Protein AF-A0A9D2B0U9-F1 (afdb_monomer)

Solvent-accessible surface area (backbone atoms only — not comparable to full-atom values): 17366 Å² total; per-residue (Å²): 130,90,69,59,73,51,74,50,79,55,77,84,85,76,91,68,98,57,99,68,61,96,83,68,80,88,87,78,82,57,74,50,78,46,60,80,50,68,89,67,50,75,85,56,34,26,78,55,50,68,74,62,49,69,58,44,75,46,74,61,96,90,44,47,18,26,79,40,74,31,57,47,82,37,84,68,82,61,60,65,28,54,55,81,43,74,45,99,88,62,54,46,34,28,50,36,92,53,30,30,41,78,48,41,63,72,58,41,57,51,36,50,75,68,66,34,55,45,81,42,84,29,93,66,69,64,27,18,31,90,87,66,43,79,24,62,48,42,52,28,30,62,44,67,44,78,95,43,57,40,70,65,66,96,68,76,67,80,84,47,98,69,46,75,35,55,51,65,70,46,16,25,51,57,49,13,55,77,55,76,69,40,70,57,58,84,82,31,60,25,41,44,37,51,42,47,51,41,55,19,72,59,72,48,75,66,37,73,49,77,35,76,76,31,57,63,30,40,64,55,50,26,45,53,50,49,21,69,75,73,71,47,58,51,43,70,46,75,34,63,70,76,49,66,45,58,80,94,32,61,29,34,76,72,66,34,62,22,43,44,53,50,16,53,49,45,50,53,50,50,48,52,53,52,57,74,71,44,80,93,79,74,86,74,88,73,78,81,82,86,131

Mean predicted aligned error: 10.1 Å

Structure (mmCIF, N/CA/C/O backbone):
data_AF-A0A9D2B0U9-F1
#
_entry.id   AF-A0A9D2B0U9-F1
#
loop_
_atom_site.group_PDB
_atom_site.id
_atom_site.type_symbol
_atom_site.label_atom_id
_atom_site.label_alt_id
_atom_site.label_comp_id
_atom_site.label_asym_id
_atom_site.label_entity_id
_atom_site.label_seq_id
_atom_site.pdbx_PDB_ins_code
_atom_site.Cartn_x
_atom_site.Cartn_y
_atom_site.Cartn_z
_atom_site.occupancy
_atom_site.B_iso_or_equ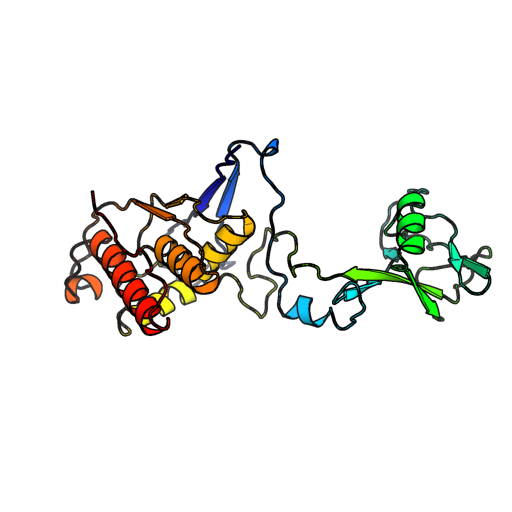iv
_atom_site.auth_seq_id
_atom_site.auth_comp_id
_atom_site.auth_asym_id
_atom_site.auth_atom_id
_atom_site.pdbx_PDB_model_num
ATOM 1 N N . MET A 1 1 ? 0.529 -23.581 1.304 1.00 36.34 1 MET A N 1
ATOM 2 C CA . MET A 1 1 ? 1.221 -23.452 2.608 1.00 36.34 1 MET A CA 1
ATOM 3 C C . MET A 1 1 ? 0.842 -22.090 3.169 1.00 36.34 1 MET A C 1
ATOM 5 O O . MET A 1 1 ? 1.060 -21.119 2.467 1.00 36.34 1 MET A O 1
ATOM 9 N N . SER A 1 2 ? 0.198 -22.005 4.338 1.00 39.09 2 SER A N 1
ATOM 10 C CA . SER A 1 2 ? -0.222 -20.715 4.917 1.00 39.09 2 SER A CA 1
ATOM 11 C C . SER A 1 2 ? 1.003 -20.004 5.499 1.00 39.09 2 SER A C 1
ATOM 13 O O . SER A 1 2 ? 1.628 -20.508 6.435 1.00 39.09 2 SER A O 1
ATOM 15 N N . ALA A 1 3 ? 1.391 -18.876 4.902 1.00 44.38 3 ALA A N 1
ATOM 16 C CA . ALA A 1 3 ? 2.373 -17.974 5.480 1.00 44.38 3 ALA A CA 1
ATOM 17 C C . ALA A 1 3 ? 1.684 -17.159 6.581 1.00 44.38 3 ALA A C 1
ATOM 19 O O . ALA A 1 3 ? 0.675 -16.502 6.347 1.00 44.38 3 ALA A O 1
ATOM 20 N N . THR A 1 4 ? 2.208 -17.224 7.804 1.00 46.84 4 THR A N 1
ATOM 21 C CA . THR A 1 4 ? 1.727 -16.404 8.921 1.00 46.84 4 THR A CA 1
ATOM 22 C C . THR A 1 4 ? 2.662 -15.215 9.084 1.00 46.84 4 THR A C 1
ATOM 24 O O . THR A 1 4 ? 3.872 -15.395 9.266 1.00 46.84 4 THR A O 1
ATOM 27 N N . LEU A 1 5 ? 2.101 -14.010 9.023 1.00 45.31 5 LEU A N 1
ATOM 28 C CA . LEU A 1 5 ? 2.816 -12.763 9.250 1.00 45.31 5 LEU A CA 1
ATOM 29 C C . LEU A 1 5 ? 2.367 -12.137 10.571 1.00 45.31 5 LEU A C 1
ATOM 31 O O . LEU A 1 5 ? 1.177 -12.112 10.879 1.00 45.31 5 LEU A O 1
ATOM 35 N N . TYR A 1 6 ? 3.325 -11.607 11.327 1.00 50.72 6 TYR A N 1
ATOM 36 C CA . TYR A 1 6 ? 3.074 -10.866 12.556 1.00 50.72 6 TYR A CA 1
ATOM 37 C C . TYR A 1 6 ? 3.448 -9.400 12.334 1.00 50.72 6 TYR A C 1
ATOM 39 O O . TYR A 1 6 ? 4.593 -9.084 12.002 1.00 50.72 6 TYR A O 1
ATOM 47 N N . ALA A 1 7 ? 2.487 -8.502 12.539 1.00 50.50 7 ALA A N 1
ATOM 48 C CA . ALA A 1 7 ? 2.737 -7.071 12.638 1.00 50.50 7 ALA A CA 1
ATOM 49 C C . ALA A 1 7 ? 2.563 -6.655 14.101 1.00 50.50 7 ALA A C 1
ATOM 51 O O . ALA A 1 7 ? 1.499 -6.868 14.682 1.00 50.50 7 ALA A O 1
ATOM 52 N N . ILE A 1 8 ? 3.605 -6.078 14.701 1.00 44.84 8 ILE A N 1
ATOM 53 C CA . ILE A 1 8 ? 3.539 -5.535 16.062 1.00 44.84 8 ILE A CA 1
ATOM 54 C C . ILE A 1 8 ? 3.601 -4.013 15.953 1.00 44.84 8 ILE A C 1
ATOM 56 O O . ILE A 1 8 ? 4.602 -3.439 15.514 1.00 44.84 8 ILE A O 1
ATOM 60 N N . LEU A 1 9 ? 2.508 -3.356 16.343 1.00 47.19 9 LEU A N 1
ATOM 61 C CA . LEU A 1 9 ? 2.426 -1.902 16.435 1.00 47.19 9 LEU A CA 1
ATOM 62 C C . LEU A 1 9 ? 3.027 -1.462 17.775 1.00 47.19 9 LEU A C 1
ATOM 64 O O . LEU A 1 9 ? 2.383 -1.583 18.815 1.00 47.19 9 LEU A O 1
ATOM 68 N N . TYR A 1 10 ? 4.252 -0.937 17.761 1.00 35.38 10 TYR A N 1
ATOM 69 C CA . TYR A 1 10 ? 4.854 -0.340 18.952 1.00 35.38 10 TYR A CA 1
ATOM 70 C C . TYR A 1 10 ? 4.438 1.129 19.065 1.00 35.38 10 TYR A C 1
ATOM 72 O O . TYR A 1 10 ? 4.952 1.993 18.360 1.00 35.38 10 TYR A O 1
ATOM 80 N N . GLY A 1 11 ? 3.527 1.426 19.993 1.00 38.66 11 GLY A N 1
ATOM 81 C CA . GLY A 1 11 ? 3.341 2.783 20.500 1.00 38.66 11 GLY A CA 1
ATOM 82 C C . GLY A 1 11 ? 4.228 2.984 21.722 1.00 38.66 11 GLY A C 1
ATOM 83 O O . GLY A 1 11 ? 3.922 2.456 22.788 1.00 38.66 11 GLY A O 1
ATOM 84 N N . VAL A 1 12 ? 5.323 3.737 21.599 1.00 34.53 12 VAL A N 1
ATOM 85 C CA . VAL A 1 12 ? 6.045 4.205 22.789 1.00 34.53 12 VAL A CA 1
ATOM 86 C C . VAL A 1 12 ? 5.225 5.340 23.392 1.00 34.53 12 VAL A C 1
ATOM 88 O O . VAL A 1 12 ? 5.337 6.493 22.983 1.00 34.53 12 VAL A O 1
ATOM 91 N N . ALA A 1 13 ? 4.381 5.009 24.366 1.00 38.66 13 ALA A N 1
ATOM 92 C CA . ALA A 1 13 ? 3.822 6.000 25.267 1.00 38.66 13 ALA A CA 1
ATOM 93 C C . ALA A 1 13 ? 4.954 6.496 26.179 1.00 38.66 13 ALA A C 1
ATOM 95 O O . ALA A 1 13 ? 5.317 5.836 27.148 1.00 38.66 13 ALA A O 1
ATOM 96 N N . GLN A 1 14 ? 5.536 7.653 25.861 1.00 39.53 14 GLN A N 1
ATOM 97 C CA . GLN A 1 14 ? 6.275 8.434 26.849 1.00 39.53 14 GLN A CA 1
ATOM 98 C C . GLN A 1 14 ? 5.460 9.667 27.212 1.00 39.53 14 GLN A C 1
ATOM 100 O O . GLN A 1 14 ? 5.381 10.646 26.474 1.00 39.53 14 GLN A O 1
ATOM 105 N N . GLN A 1 15 ? 4.835 9.560 28.377 1.00 44.56 15 GLN A N 1
ATOM 106 C CA . GLN A 1 15 ? 4.157 10.624 29.085 1.00 44.56 15 GLN A CA 1
ATOM 107 C C . GLN A 1 15 ? 5.214 11.394 29.892 1.00 44.56 15 GLN A C 1
ATOM 109 O O . GLN A 1 15 ? 5.619 10.946 30.956 1.00 44.56 15 GLN A O 1
ATOM 114 N N . LEU A 1 16 ? 5.685 12.528 29.367 1.00 41.97 16 LEU A N 1
ATOM 115 C CA . LEU A 1 16 ? 6.258 13.627 30.150 1.00 41.97 16 LEU A CA 1
ATOM 116 C C . LEU A 1 16 ? 5.824 14.938 29.485 1.00 41.97 16 LEU A C 1
ATOM 118 O O . LEU A 1 16 ? 6.167 15.215 28.335 1.00 41.97 16 LEU A O 1
ATOM 122 N N . GLU A 1 17 ? 5.006 15.702 30.204 1.00 46.12 17 GLU A N 1
ATOM 123 C CA . GLU A 1 17 ? 4.405 16.966 29.781 1.00 46.12 17 GLU A CA 1
ATOM 124 C C . GLU A 1 17 ? 5.464 18.059 29.581 1.00 46.12 17 GLU A C 1
ATOM 126 O O . GLU A 1 17 ? 5.753 18.855 30.469 1.00 46.12 17 GLU A O 1
ATOM 131 N N . VAL A 1 18 ? 6.019 18.139 28.374 1.00 48.28 18 VAL A N 1
ATOM 132 C CA . VAL A 1 18 ? 6.594 19.380 27.850 1.00 48.28 18 VAL A CA 1
ATOM 133 C C . VAL A 1 18 ? 6.016 19.585 26.454 1.00 48.28 18 VAL A C 1
ATOM 135 O O . VAL A 1 18 ? 6.372 18.881 25.514 1.00 48.28 18 VAL A O 1
ATOM 138 N N . ILE A 1 19 ? 5.101 20.552 26.323 1.00 61.81 19 ILE A N 1
ATOM 139 C CA . ILE A 1 19 ? 4.340 20.843 25.090 1.00 61.81 19 ILE A CA 1
ATOM 140 C C . ILE A 1 19 ? 5.266 21.105 23.888 1.00 61.81 19 ILE A C 1
ATOM 142 O O . ILE A 1 19 ? 4.907 20.810 22.749 1.00 61.81 19 ILE A O 1
ATOM 146 N N . ARG A 1 20 ? 6.475 21.632 24.129 1.00 71.25 20 ARG A N 1
ATOM 147 C CA . ARG A 1 20 ? 7.482 21.882 23.094 1.00 71.25 20 ARG A CA 1
ATOM 148 C C . ARG A 1 20 ? 8.799 21.162 23.412 1.00 71.25 20 ARG A C 1
ATOM 150 O O . ARG A 1 20 ? 9.457 21.518 24.389 1.00 71.25 20 ARG A O 1
ATOM 157 N N . PRO A 1 21 ? 9.257 20.231 22.564 1.00 75.75 21 PRO A N 1
ATOM 158 C CA . PRO A 1 21 ? 10.577 19.636 22.719 1.00 75.75 21 PRO A CA 1
ATOM 159 C C . PRO A 1 21 ? 11.676 20.685 22.489 1.00 75.75 21 PRO A C 1
ATOM 161 O O . PRO A 1 21 ? 11.556 21.544 21.616 1.00 75.75 21 PRO A O 1
ATOM 164 N N . LYS A 1 22 ? 12.769 20.604 23.261 1.00 80.00 22 LYS A N 1
ATOM 165 C CA . LYS A 1 22 ? 13.877 21.583 23.238 1.00 80.00 22 LYS A CA 1
ATOM 166 C C . LYS A 1 22 ? 14.556 21.718 21.868 1.00 80.00 22 LYS A C 1
ATOM 168 O O . LYS A 1 22 ? 15.014 22.805 21.535 1.00 80.00 22 LYS A O 1
ATOM 173 N N . PHE A 1 23 ? 14.630 20.633 21.094 1.00 86.94 23 PHE A N 1
ATOM 174 C CA . PHE A 1 23 ? 15.368 20.594 19.826 1.00 86.94 23 PHE A CA 1
ATOM 175 C C . PHE A 1 23 ? 14.485 20.191 18.643 1.00 86.94 23 PHE A C 1
ATOM 177 O O . PHE A 1 23 ? 14.282 20.986 17.733 1.00 86.94 23 PHE A O 1
ATOM 184 N N . VAL A 1 24 ? 13.945 18.969 18.656 1.00 84.19 24 VAL A N 1
ATOM 185 C CA . VAL A 1 24 ? 13.175 18.404 17.538 1.00 84.19 24 VAL A CA 1
ATOM 186 C C . VAL A 1 24 ? 11.956 17.665 18.071 1.00 84.19 24 VAL A C 1
ATOM 188 O O . VAL A 1 24 ? 12.042 16.963 19.081 1.00 84.19 24 VAL A O 1
ATOM 191 N N . SER A 1 25 ? 10.825 17.817 17.383 1.00 82.31 25 SER A N 1
ATOM 192 C CA . SER A 1 25 ? 9.617 17.046 17.667 1.00 82.31 25 SER A CA 1
ATOM 193 C C . SER A 1 25 ? 9.690 15.668 17.029 1.00 82.31 25 SER A C 1
ATOM 195 O O . SER A 1 25 ? 9.940 15.550 15.832 1.00 82.31 25 SER A O 1
ATOM 197 N N . LYS A 1 26 ? 9.468 14.621 17.828 1.00 82.00 26 LYS A N 1
ATOM 198 C CA . LYS A 1 26 ? 9.298 13.259 17.316 1.00 82.00 26 LYS A CA 1
ATOM 199 C C . LYS A 1 26 ? 7.881 13.146 16.760 1.00 82.00 26 LYS A C 1
ATOM 201 O O . LYS A 1 26 ? 6.922 13.192 17.523 1.00 82.00 26 LYS A O 1
ATOM 206 N N . THR A 1 27 ? 7.759 13.026 15.443 1.00 81.62 27 THR A N 1
ATOM 207 C CA . THR A 1 27 ? 6.466 13.007 14.735 1.00 81.62 27 THR A CA 1
ATOM 208 C C . THR A 1 27 ? 6.210 11.692 13.999 1.00 81.62 27 THR A C 1
ATOM 210 O O . THR A 1 27 ? 5.362 11.642 13.113 1.00 81.62 27 THR A O 1
ATOM 213 N N . HIS A 1 28 ? 6.941 10.630 14.345 1.00 82.38 28 HIS A N 1
ATOM 214 C CA . HIS A 1 28 ? 6.820 9.311 13.728 1.00 82.38 28 HIS A CA 1
ATOM 215 C C . HIS A 1 28 ? 6.772 8.189 14.770 1.00 82.38 28 HIS A C 1
ATOM 217 O O . HIS A 1 28 ? 7.302 8.314 15.874 1.00 82.38 28 HIS A O 1
ATOM 223 N N . GLU A 1 29 ? 6.147 7.082 14.382 1.00 85.06 29 GLU A N 1
ATOM 224 C CA . GLU A 1 29 ? 6.105 5.817 15.122 1.00 85.06 29 GLU A CA 1
ATOM 225 C C . GLU A 1 29 ? 6.726 4.705 14.264 1.00 85.06 29 GLU A C 1
ATOM 227 O O . GLU A 1 29 ? 6.981 4.894 13.072 1.00 85.06 29 GLU A O 1
ATOM 232 N N . TYR A 1 30 ? 6.960 3.538 14.867 1.00 88.31 30 TYR A N 1
ATOM 233 C CA . TYR A 1 30 ? 7.486 2.368 14.170 1.00 88.31 30 TYR A CA 1
ATOM 234 C C . TYR A 1 30 ? 6.441 1.259 14.117 1.00 88.31 30 TYR A C 1
ATOM 236 O O . TYR A 1 30 ? 5.764 0.965 15.104 1.00 88.31 30 TYR A O 1
ATOM 244 N N . VAL A 1 31 ? 6.369 0.592 12.970 1.00 89.88 31 VAL A N 1
ATOM 245 C CA . VAL A 1 31 ? 5.656 -0.674 12.814 1.00 89.88 31 VAL A CA 1
ATOM 246 C C . VAL A 1 31 ? 6.674 -1.720 12.413 1.00 89.88 31 VAL A C 1
ATOM 248 O O . VAL A 1 31 ? 7.358 -1.565 11.403 1.00 89.88 31 VAL A O 1
ATOM 251 N N . LEU A 1 32 ? 6.792 -2.772 13.219 1.00 91.56 32 LEU A N 1
ATOM 252 C CA . LEU A 1 32 ? 7.686 -3.878 12.912 1.00 91.56 32 LEU A CA 1
ATOM 253 C C . LEU A 1 32 ? 6.902 -4.979 12.201 1.00 91.56 32 LEU A C 1
ATOM 255 O O . LEU A 1 32 ? 5.816 -5.365 12.641 1.00 91.56 32 LEU A O 1
ATOM 259 N N . CYS A 1 33 ? 7.471 -5.482 11.109 1.00 90.50 33 CYS A N 1
ATOM 260 C CA . CYS A 1 33 ? 6.888 -6.526 10.279 1.00 90.50 33 CYS A CA 1
ATOM 261 C C . CYS A 1 33 ? 7.808 -7.749 10.284 1.00 90.50 33 CYS A C 1
ATOM 263 O O . CYS A 1 33 ? 8.982 -7.642 9.925 1.00 90.50 33 CYS A O 1
ATOM 265 N N . TYR A 1 34 ? 7.272 -8.900 10.691 1.00 91.38 34 TYR A N 1
ATOM 266 C CA . TYR A 1 34 ? 8.008 -10.158 10.762 1.00 91.38 34 TYR A CA 1
ATOM 267 C C . TYR A 1 34 ? 7.265 -11.280 10.048 1.00 91.38 34 TYR A C 1
ATOM 269 O O . TYR A 1 34 ? 6.047 -11.426 10.159 1.00 91.38 34 TYR A O 1
ATOM 277 N N . ALA A 1 35 ? 8.038 -12.131 9.382 1.00 91.12 35 ALA A N 1
ATOM 278 C CA . ALA A 1 35 ? 7.564 -13.337 8.727 1.00 91.12 35 ALA A CA 1
ATOM 279 C C . ALA A 1 35 ? 7.974 -14.571 9.516 1.00 91.12 35 ALA A C 1
ATOM 281 O O . ALA A 1 35 ? 9.134 -14.683 9.913 1.00 91.12 35 ALA A O 1
ATOM 282 N N . ARG A 1 36 ? 7.068 -15.545 9.652 1.00 90.19 36 ARG A N 1
ATOM 283 C CA . ARG A 1 36 ? 7.448 -16.868 10.167 1.00 90.19 36 ARG A CA 1
ATOM 284 C C . ARG A 1 36 ? 8.492 -17.543 9.270 1.00 90.19 36 ARG A C 1
ATOM 286 O O . ARG A 1 36 ? 9.413 -18.176 9.771 1.00 90.19 36 ARG A O 1
ATOM 293 N N . ASN A 1 37 ? 8.333 -17.417 7.953 1.00 91.25 37 ASN A N 1
ATOM 294 C CA . ASN A 1 37 ? 9.298 -17.874 6.959 1.00 91.25 37 ASN A CA 1
ATOM 295 C C . ASN A 1 37 ? 9.253 -16.937 5.745 1.00 91.25 37 ASN A C 1
ATOM 297 O O . ASN A 1 37 ? 8.253 -16.903 5.035 1.00 91.25 37 ASN A O 1
ATOM 301 N N . GLN A 1 38 ? 10.334 -16.189 5.513 1.00 88.19 38 GLN A N 1
ATOM 302 C CA . GLN A 1 38 ? 10.414 -15.213 4.419 1.00 88.19 38 GLN A CA 1
ATOM 303 C C . GLN A 1 38 ? 10.434 -15.864 3.031 1.00 88.19 38 GLN A C 1
ATOM 305 O O . GLN A 1 38 ? 9.981 -15.250 2.077 1.00 88.19 38 GLN A O 1
ATOM 310 N N . VAL A 1 39 ? 10.914 -17.106 2.912 1.00 90.94 39 VAL A N 1
ATOM 311 C CA . VAL A 1 39 ? 10.979 -17.830 1.629 1.00 90.94 39 VAL A CA 1
ATOM 312 C C . VAL A 1 39 ? 9.587 -18.234 1.140 1.00 90.94 39 VAL A C 1
ATOM 314 O O . VAL A 1 39 ? 9.376 -18.398 -0.054 1.00 90.94 39 VAL A O 1
ATOM 317 N N . LEU A 1 40 ? 8.637 -18.398 2.065 1.00 88.62 40 LEU A N 1
ATOM 318 C CA . LEU A 1 40 ? 7.251 -18.756 1.757 1.00 88.62 40 LEU A CA 1
ATOM 319 C C . LEU A 1 40 ? 6.332 -17.537 1.612 1.00 88.62 40 LEU A C 1
ATOM 321 O O . LEU A 1 40 ? 5.136 -17.724 1.407 1.00 88.62 40 LEU A O 1
ATOM 325 N N . LEU A 1 41 ? 6.849 -16.317 1.791 1.00 86.56 41 LEU A N 1
ATOM 326 C CA . LEU A 1 41 ? 6.056 -15.111 1.596 1.00 86.56 41 LEU A CA 1
ATOM 327 C C . LEU A 1 41 ? 5.996 -14.740 0.121 1.00 86.56 41 LEU A C 1
ATOM 329 O O . LEU A 1 41 ? 7.020 -14.689 -0.562 1.00 86.56 41 LEU A O 1
ATOM 333 N N . ASP A 1 42 ? 4.794 -14.391 -0.317 1.00 84.62 42 ASP A N 1
ATOM 334 C CA . ASP A 1 42 ? 4.597 -13.706 -1.583 1.00 84.62 42 ASP A CA 1
ATOM 335 C C . ASP A 1 42 ? 5.084 -12.250 -1.514 1.00 84.62 42 ASP A C 1
ATOM 337 O O . ASP A 1 42 ? 5.397 -11.696 -0.452 1.00 84.62 42 ASP A O 1
ATOM 341 N N . MET A 1 43 ? 5.165 -11.626 -2.689 1.00 86.44 43 MET A N 1
ATOM 342 C CA . MET A 1 43 ? 5.537 -10.223 -2.831 1.00 86.44 43 MET A CA 1
ATOM 343 C C . MET A 1 43 ? 4.589 -9.321 -2.031 1.00 86.44 43 MET A C 1
ATOM 345 O O . MET A 1 43 ? 3.380 -9.529 -2.010 1.00 86.44 43 MET A O 1
ATOM 349 N N . PHE A 1 44 ? 5.137 -8.281 -1.399 1.00 89.19 44 PHE A N 1
ATOM 350 C CA . PHE A 1 44 ? 4.314 -7.246 -0.783 1.00 89.19 44 PHE A CA 1
ATOM 351 C C . PHE A 1 44 ? 3.859 -6.223 -1.811 1.00 89.19 44 PHE A C 1
ATOM 353 O O . PHE A 1 44 ? 4.641 -5.769 -2.651 1.00 89.19 44 PHE A O 1
ATOM 360 N N . TYR A 1 45 ? 2.614 -5.793 -1.663 1.00 84.56 45 TYR A N 1
ATOM 361 C CA . TYR A 1 45 ? 1.990 -4.817 -2.543 1.00 84.56 45 TYR A CA 1
ATOM 362 C C . TYR A 1 45 ? 1.664 -3.536 -1.778 1.00 84.56 45 TYR A C 1
ATOM 364 O O . TYR A 1 45 ? 1.515 -3.514 -0.567 1.00 84.56 45 TYR A O 1
ATOM 372 N N . ALA A 1 46 ? 1.558 -2.414 -2.462 1.00 83.12 46 ALA A N 1
ATOM 373 C CA . ALA A 1 46 ? 1.049 -1.186 -1.875 1.00 83.12 46 ALA A CA 1
ATOM 374 C C . ALA A 1 46 ? 0.290 -0.416 -2.944 1.00 83.12 46 ALA A C 1
ATOM 376 O O . ALA A 1 46 ? 0.744 -0.383 -4.091 1.00 83.12 46 ALA A O 1
ATOM 377 N N . PRO A 1 47 ? -0.850 0.210 -2.612 1.00 76.94 47 PRO A N 1
ATOM 378 C CA . PRO A 1 47 ? -1.526 1.074 -3.562 1.00 76.94 47 PRO A CA 1
ATOM 379 C C . PRO A 1 47 ? -0.573 2.184 -4.006 1.00 76.94 47 PRO A C 1
ATOM 381 O O . PRO A 1 47 ? 0.070 2.832 -3.184 1.00 76.94 47 PRO A O 1
ATOM 384 N N . ILE A 1 48 ? -0.501 2.418 -5.314 1.00 77.69 48 ILE A N 1
ATOM 385 C CA . ILE A 1 48 ? 0.202 3.586 -5.842 1.00 77.69 48 ILE A CA 1
ATOM 386 C C . ILE A 1 48 ? -0.585 4.835 -5.422 1.00 77.69 48 ILE A C 1
ATOM 388 O O . ILE A 1 48 ? -1.822 4.838 -5.496 1.00 77.69 48 ILE A O 1
ATOM 392 N N . SER A 1 49 ? 0.122 5.877 -4.984 1.00 73.56 49 SER A N 1
ATOM 393 C CA . SER A 1 49 ? -0.470 7.157 -4.591 1.00 73.56 49 SER A CA 1
ATOM 394 C C . SER A 1 49 ? -1.232 7.812 -5.742 1.00 73.56 49 SER A C 1
ATOM 396 O O . SER A 1 49 ? -0.956 7.552 -6.916 1.00 73.56 49 SER A O 1
ATOM 398 N N . ALA A 1 50 ? -2.215 8.661 -5.450 1.00 74.88 50 ALA A N 1
ATOM 399 C CA . ALA A 1 50 ? -2.971 9.353 -6.489 1.00 74.88 50 ALA A CA 1
ATOM 400 C C . ALA A 1 50 ? -2.067 10.300 -7.289 1.00 74.88 50 ALA A C 1
ATOM 402 O O . ALA A 1 50 ? -2.248 10.431 -8.501 1.00 74.88 50 ALA A O 1
ATOM 403 N N . SER A 1 51 ? -1.065 10.916 -6.651 1.00 74.12 51 SER A N 1
ATOM 404 C CA . SER A 1 51 ? -0.034 11.702 -7.341 1.00 74.12 51 SER A CA 1
ATOM 405 C C . SER A 1 51 ? 0.729 10.858 -8.366 1.00 74.12 51 SER A C 1
ATOM 407 O O . SER A 1 51 ? 0.791 11.238 -9.535 1.00 74.12 51 SER A O 1
ATOM 409 N N . ALA A 1 52 ? 1.205 9.673 -7.980 1.00 76.31 52 ALA A N 1
ATOM 410 C CA . ALA A 1 52 ? 1.891 8.772 -8.895 1.00 76.31 52 ALA A CA 1
ATOM 411 C C . ALA A 1 52 ? 0.944 8.200 -9.962 1.00 76.31 52 ALA A C 1
ATOM 413 O O . ALA A 1 52 ? 1.356 8.062 -11.111 1.00 76.31 52 ALA A O 1
ATOM 414 N N . ARG A 1 53 ? -0.332 7.925 -9.644 1.00 82.19 53 ARG A N 1
ATOM 415 C CA . ARG A 1 53 ? -1.350 7.512 -10.633 1.00 82.19 53 ARG A CA 1
ATOM 416 C C . ARG A 1 53 ? -1.564 8.576 -11.709 1.00 82.19 53 ARG A C 1
ATOM 418 O O . ARG A 1 53 ? -1.679 8.217 -12.874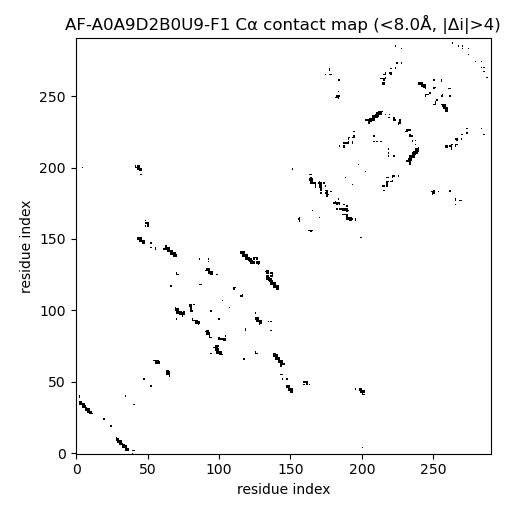 1.00 82.19 53 ARG A O 1
ATOM 425 N N . LYS A 1 54 ? -1.540 9.870 -11.358 1.00 85.69 54 LYS A N 1
ATOM 426 C CA . LYS A 1 54 ? -1.670 10.988 -12.318 1.00 85.69 54 LYS A CA 1
ATOM 427 C C . LYS A 1 54 ? -0.544 11.050 -13.353 1.00 85.69 54 LYS A C 1
ATOM 429 O O . LYS A 1 54 ? -0.678 11.772 -14.342 1.00 85.69 54 LYS A O 1
ATOM 434 N N . GLU A 1 55 ? 0.569 10.351 -13.143 1.00 86.12 55 GLU A N 1
ATOM 435 C CA . GLU A 1 55 ? 1.637 10.243 -14.140 1.00 86.12 55 GLU A CA 1
ATOM 436 C C . GLU A 1 55 ? 1.331 9.202 -15.228 1.00 86.12 55 GLU A C 1
ATOM 438 O O . GLU A 1 55 ? 1.858 9.309 -16.334 1.00 86.12 55 GLU A O 1
ATOM 443 N N . TYR A 1 56 ? 0.466 8.222 -14.950 1.00 89.25 56 TYR A N 1
ATOM 444 C CA . TYR A 1 56 ? 0.043 7.195 -15.906 1.00 89.25 56 TYR A CA 1
ATOM 445 C C . TYR A 1 56 ? -1.101 7.742 -16.767 1.00 89.25 56 TYR A C 1
ATOM 447 O O . TYR A 1 56 ? -2.274 7.568 -16.453 1.00 89.25 56 TYR A O 1
ATOM 455 N N . ARG A 1 57 ? -0.738 8.476 -17.825 1.00 92.69 57 ARG A N 1
ATOM 456 C CA . ARG A 1 57 ? -1.674 9.219 -18.695 1.00 92.69 57 ARG A CA 1
ATOM 457 C C . ARG A 1 57 ? -1.881 8.591 -20.070 1.00 92.69 57 ARG A C 1
ATOM 459 O O . ARG A 1 57 ? -2.738 9.054 -20.814 1.00 92.69 57 ARG A O 1
ATOM 466 N N . LEU A 1 58 ? -1.061 7.610 -20.428 1.00 93.12 58 LEU A N 1
ATOM 467 C CA . LEU A 1 58 ? -1.091 6.960 -21.734 1.00 93.12 58 LEU A CA 1
ATOM 468 C C . LEU A 1 58 ? -1.828 5.627 -21.617 1.00 93.12 58 LEU A C 1
ATOM 470 O O . LEU A 1 58 ? -1.854 5.028 -20.541 1.00 93.12 58 LEU A O 1
ATOM 474 N N . GLN A 1 59 ? -2.431 5.169 -22.709 1.00 93.12 59 GLN A N 1
ATOM 475 C CA . GLN A 1 59 ? -3.187 3.923 -22.741 1.00 93.12 59 GLN A CA 1
ATOM 476 C C . GLN A 1 59 ? -3.043 3.246 -24.100 1.00 93.12 59 GLN A C 1
ATOM 478 O O . GLN A 1 59 ? -3.082 3.907 -25.136 1.00 93.12 59 GLN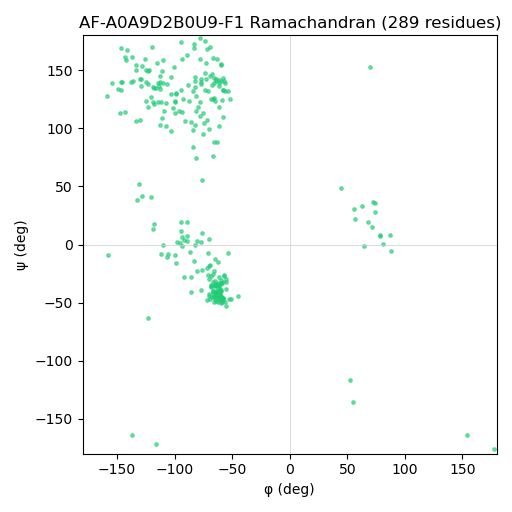 A O 1
ATOM 483 N N . ASP A 1 60 ? -2.911 1.926 -24.075 1.00 91.31 60 ASP A N 1
ATOM 484 C CA . ASP A 1 60 ? -2.958 1.056 -25.247 1.00 91.31 60 ASP A CA 1
ATOM 485 C C . ASP A 1 60 ? -3.794 -0.205 -24.948 1.00 91.31 60 ASP A C 1
ATOM 487 O O . ASP A 1 60 ? -4.571 -0.234 -23.989 1.00 91.31 60 ASP A O 1
ATOM 491 N N . SER A 1 61 ? -3.668 -1.242 -25.781 1.00 89.62 61 SER A N 1
ATOM 492 C CA . SER A 1 61 ? -4.384 -2.512 -25.610 1.00 89.62 61 SER A CA 1
ATOM 493 C C . SER A 1 61 ? -3.918 -3.346 -24.409 1.00 89.62 61 SER A C 1
ATOM 495 O O . SER A 1 61 ? -4.652 -4.240 -23.995 1.00 89.62 61 SER A O 1
ATOM 497 N N . ILE A 1 62 ? -2.732 -3.076 -23.851 1.00 86.88 62 ILE A N 1
ATOM 498 C CA . ILE A 1 62 ? -2.196 -3.749 -22.659 1.00 86.88 62 ILE A CA 1
ATOM 499 C C . ILE A 1 62 ? -2.720 -3.059 -21.396 1.00 86.88 62 ILE A C 1
ATOM 501 O O . ILE A 1 62 ? -3.084 -3.730 -20.431 1.00 86.88 62 ILE A O 1
ATOM 505 N N . GLY A 1 63 ? -2.782 -1.725 -21.389 1.00 89.06 63 GLY A N 1
ATOM 506 C CA . GLY A 1 63 ? -3.417 -0.965 -20.314 1.00 89.06 63 GLY A CA 1
ATOM 507 C C . GLY A 1 63 ? -2.874 0.449 -20.153 1.00 89.06 63 GLY A C 1
ATOM 508 O O . GLY A 1 63 ? -2.206 0.993 -21.028 1.00 89.06 63 GLY A O 1
ATOM 509 N N . THR A 1 64 ? -3.165 1.075 -19.011 1.00 91.75 64 THR A N 1
ATOM 510 C CA . THR A 1 64 ? -2.656 2.416 -18.697 1.00 91.75 64 THR A CA 1
ATOM 511 C C . THR A 1 64 ? -1.168 2.362 -18.346 1.00 91.75 64 THR A C 1
ATOM 513 O O . THR A 1 64 ? -0.737 1.544 -17.528 1.00 91.75 64 THR A O 1
ATOM 516 N N . TYR A 1 65 ? -0.369 3.259 -18.917 1.00 92.81 65 TYR A N 1
ATOM 517 C CA . TYR A 1 65 ? 1.073 3.325 -18.703 1.00 92.81 65 TYR A CA 1
ATOM 518 C C . TYR A 1 65 ? 1.591 4.765 -18.607 1.00 92.81 65 TYR A C 1
ATOM 520 O O . TYR A 1 65 ? 0.908 5.743 -18.922 1.00 92.81 65 TYR A O 1
ATOM 528 N N . ARG A 1 66 ? 2.839 4.887 -18.151 1.00 93.50 66 ARG A N 1
ATOM 529 C CA . ARG A 1 66 ? 3.666 6.082 -18.344 1.00 93.50 66 ARG A CA 1
ATOM 530 C C . ARG A 1 66 ? 4.944 5.700 -19.063 1.00 93.50 66 ARG A C 1
ATOM 532 O O . ARG A 1 66 ? 5.461 4.598 -18.878 1.00 93.50 66 ARG A O 1
ATOM 539 N N . GLU A 1 67 ? 5.488 6.621 -19.831 1.00 94.81 67 GLU A N 1
ATOM 540 C CA . GLU A 1 67 ? 6.846 6.481 -20.335 1.00 94.81 67 GLU A CA 1
ATOM 541 C C . GLU A 1 67 ? 7.841 6.805 -19.222 1.00 94.81 67 GLU A C 1
ATOM 543 O O . GLU A 1 67 ? 7.664 7.752 -18.453 1.00 94.81 67 GLU A O 1
ATOM 548 N N . LYS A 1 68 ? 8.899 6.005 -19.124 1.00 94.50 68 LYS A N 1
ATOM 549 C CA . LYS A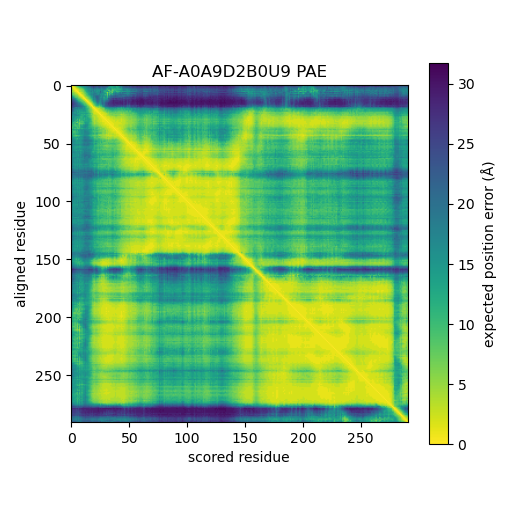 1 68 ? 9.995 6.232 -18.188 1.00 94.50 68 LYS A CA 1
ATOM 550 C C . LYS A 1 68 ? 11.309 6.285 -18.943 1.00 94.50 68 LYS A C 1
ATOM 552 O O . LYS A 1 68 ? 11.533 5.454 -19.823 1.00 94.50 68 LYS A O 1
ATOM 557 N N . ASP A 1 69 ? 12.189 7.206 -18.553 1.00 96.44 69 ASP A N 1
ATOM 558 C CA . ASP A 1 69 ? 13.516 7.319 -19.155 1.00 96.44 69 ASP A CA 1
ATOM 559 C C . ASP A 1 69 ? 14.228 5.964 -19.131 1.00 96.44 69 ASP A C 1
ATOM 561 O O . ASP A 1 69 ? 14.359 5.305 -18.081 1.00 96.44 69 ASP A O 1
ATOM 565 N N . PHE A 1 70 ? 14.668 5.535 -20.311 1.00 97.00 70 PHE A N 1
ATOM 566 C CA . PHE A 1 70 ? 15.427 4.303 -20.468 1.00 97.00 70 PHE A CA 1
ATOM 567 C C . PHE A 1 70 ? 16.879 4.477 -20.017 1.00 97.00 70 PHE A C 1
ATOM 569 O O . PHE A 1 70 ? 17.538 3.508 -19.648 1.00 97.00 70 PHE A O 1
ATOM 576 N N . VAL A 1 71 ? 17.363 5.718 -20.001 1.00 96.69 71 VAL A N 1
ATOM 577 C CA . VAL A 1 71 ? 18.709 6.096 -19.579 1.00 96.69 71 VAL A CA 1
ATOM 578 C C . VAL A 1 71 ? 18.607 6.915 -18.300 1.00 96.69 71 VAL A C 1
ATOM 580 O O . VAL A 1 71 ? 17.788 7.824 -18.214 1.00 96.69 71 VAL A O 1
ATOM 583 N N . PHE A 1 72 ? 19.430 6.618 -17.300 1.00 96.00 72 PHE A N 1
ATOM 584 C CA . PHE A 1 72 ? 19.428 7.355 -16.035 1.00 96.00 72 PHE A CA 1
ATOM 585 C C . PHE A 1 72 ? 20.845 7.528 -15.496 1.00 96.00 72 PHE A C 1
ATOM 587 O O . PHE A 1 72 ? 21.758 6.791 -15.877 1.00 96.00 72 PHE A O 1
ATOM 594 N N . GLN A 1 73 ? 21.027 8.525 -14.629 1.00 95.62 73 GLN A N 1
ATOM 595 C CA . GLN A 1 73 ? 22.317 8.789 -14.001 1.00 95.62 73 GLN A CA 1
ATOM 596 C C . GLN A 1 73 ? 22.703 7.636 -13.080 1.00 95.62 73 GLN A C 1
ATOM 598 O O . GLN A 1 73 ? 21.939 7.237 -12.200 1.00 95.62 73 GLN A O 1
ATOM 603 N N . ASN A 1 74 ? 23.896 7.097 -13.295 1.00 93.62 74 ASN A N 1
ATOM 604 C CA . ASN A 1 74 ? 24.480 6.062 -12.464 1.00 93.62 74 ASN A CA 1
ATOM 605 C C . ASN A 1 74 ? 26.008 6.061 -12.657 1.00 93.62 74 ASN A C 1
ATOM 607 O O . ASN A 1 74 ? 26.470 5.969 -13.800 1.00 93.62 74 ASN A O 1
ATOM 611 N N . PRO A 1 75 ? 26.806 6.121 -11.573 1.00 87.81 75 PRO A N 1
ATOM 612 C CA . PRO A 1 75 ? 28.268 6.119 -11.661 1.00 87.81 75 PRO A CA 1
ATOM 613 C C . PRO A 1 75 ? 28.856 4.760 -12.073 1.00 87.81 75 PRO A C 1
ATOM 615 O O . PRO A 1 75 ? 30.060 4.659 -12.306 1.00 87.81 75 PRO A O 1
ATOM 618 N N . SER A 1 76 ? 28.035 3.709 -12.165 1.00 87.50 76 SER A N 1
ATOM 619 C CA . SER A 1 76 ? 28.467 2.382 -12.595 1.00 87.50 76 SER A CA 1
ATOM 620 C C . SER A 1 76 ? 29.140 2.416 -13.969 1.00 87.50 76 SER A C 1
ATOM 622 O O . SER A 1 76 ? 28.621 2.969 -14.948 1.00 87.50 76 SER A O 1
ATOM 624 N N . LYS A 1 77 ? 30.294 1.751 -14.044 1.00 84.56 77 LYS A N 1
ATOM 625 C CA . LYS A 1 77 ? 31.065 1.528 -15.274 1.00 84.56 77 LYS A CA 1
ATOM 626 C C . LYS A 1 77 ? 30.748 0.180 -15.934 1.00 84.56 77 LYS A C 1
ATOM 628 O O . LYS A 1 77 ? 31.473 -0.238 -16.823 1.00 84.56 77 LYS A O 1
ATOM 633 N N . ASN A 1 78 ? 29.688 -0.507 -15.499 1.00 84.06 78 ASN A N 1
ATOM 634 C CA . ASN A 1 78 ? 29.312 -1.807 -16.051 1.00 84.06 78 ASN A CA 1
ATOM 635 C C . ASN A 1 78 ? 28.979 -1.697 -17.551 1.00 84.06 78 ASN A C 1
ATOM 637 O O . ASN A 1 78 ? 28.027 -1.012 -17.936 1.00 84.06 78 ASN A O 1
ATOM 641 N N . GLU A 1 79 ? 29.742 -2.401 -18.385 1.00 87.06 79 GLU A N 1
ATOM 642 C CA . GLU A 1 79 ? 29.579 -2.399 -19.842 1.00 87.06 79 GLU A CA 1
ATOM 643 C C . GLU A 1 79 ? 28.264 -3.049 -20.293 1.00 87.06 79 GLU A C 1
ATOM 645 O O . GLU A 1 79 ? 27.691 -2.649 -21.308 1.00 87.06 79 GLU A O 1
ATOM 650 N N . ASN A 1 80 ? 27.698 -3.961 -19.493 1.00 92.19 80 ASN A N 1
ATOM 651 C CA . ASN A 1 80 ? 26.473 -4.694 -19.838 1.00 92.19 80 ASN A CA 1
ATOM 652 C C . ASN A 1 80 ? 25.227 -3.795 -19.964 1.00 92.19 80 ASN A C 1
ATOM 654 O O . ASN A 1 80 ? 24.195 -4.238 -20.471 1.00 92.19 80 ASN A O 1
ATOM 658 N N . GLN A 1 81 ? 25.310 -2.537 -19.518 1.00 95.06 81 GLN A N 1
ATOM 659 C CA . GLN A 1 81 ? 24.263 -1.512 -19.637 1.00 95.06 81 GLN A CA 1
ATOM 660 C C . GLN A 1 81 ? 24.717 -0.294 -20.465 1.00 95.06 81 GLN A C 1
ATOM 662 O O . GLN A 1 81 ? 24.057 0.744 -20.451 1.00 95.06 81 GLN A O 1
ATOM 667 N N . ARG A 1 82 ? 25.842 -0.408 -21.183 1.00 93.69 82 ARG A N 1
ATOM 668 C CA . ARG A 1 82 ? 26.442 0.635 -22.035 1.00 93.69 82 ARG A CA 1
ATOM 669 C C . ARG A 1 82 ? 26.728 0.104 -23.448 1.00 93.69 82 ARG A C 1
ATOM 671 O O . ARG A 1 82 ? 27.780 0.360 -24.024 1.00 93.69 82 ARG A O 1
ATOM 678 N N . TYR A 1 83 ? 25.796 -0.668 -23.995 1.00 95.69 83 TYR A N 1
ATOM 679 C CA . TYR A 1 83 ? 25.878 -1.208 -25.353 1.00 95.69 83 TYR A CA 1
ATOM 680 C C . TYR A 1 83 ? 25.396 -0.190 -26.398 1.00 95.69 83 TYR A C 1
ATOM 682 O O . TYR A 1 83 ? 24.892 0.873 -26.057 1.00 95.69 83 TYR A O 1
ATOM 690 N N . TRP A 1 84 ? 25.557 -0.506 -27.682 1.00 97.12 84 TRP A N 1
ATOM 691 C CA . TRP A 1 84 ? 25.020 0.309 -28.773 1.00 97.12 84 TRP A CA 1
ATOM 692 C C . TRP A 1 84 ? 23.588 -0.110 -29.114 1.00 97.12 84 TRP A C 1
ATOM 694 O O . TRP A 1 84 ? 23.287 -1.304 -29.201 1.00 97.12 84 TRP A O 1
ATOM 704 N N . ILE A 1 85 ? 22.717 0.872 -29.337 1.00 97.69 85 ILE A N 1
ATOM 705 C CA . ILE A 1 85 ? 21.344 0.679 -29.815 1.00 97.69 85 ILE A CA 1
ATOM 706 C C . ILE A 1 85 ? 21.199 1.368 -31.169 1.00 97.69 85 ILE A C 1
ATOM 708 O O . ILE A 1 85 ? 21.644 2.501 -31.325 1.00 97.69 85 ILE A O 1
ATOM 712 N N . SER A 1 86 ? 20.580 0.683 -32.131 1.00 97.38 86 SER A N 1
ATOM 713 C CA . SER A 1 86 ? 20.196 1.271 -33.416 1.00 97.38 86 SER A CA 1
ATOM 714 C C . SER A 1 86 ? 18.818 1.911 -33.293 1.00 97.38 86 SER A C 1
ATOM 716 O O . SER A 1 86 ? 17.863 1.261 -32.864 1.00 97.38 86 SER A O 1
ATOM 718 N N . CYS A 1 87 ? 18.744 3.198 -33.612 1.00 96.50 87 CYS A N 1
ATOM 719 C CA . CYS A 1 87 ? 17.518 3.979 -33.653 1.00 96.50 87 CYS A CA 1
ATOM 720 C C . CYS A 1 87 ? 16.773 3.786 -34.990 1.00 96.50 87 CYS A C 1
ATOM 722 O O . CYS A 1 87 ? 17.339 3.217 -35.924 1.00 96.50 87 CYS A O 1
ATOM 724 N N . PRO A 1 88 ? 15.512 4.249 -35.116 1.00 96.25 88 PRO A N 1
ATOM 725 C CA . PRO A 1 88 ? 14.687 4.002 -36.306 1.00 96.25 88 PRO A CA 1
ATOM 726 C C . PRO A 1 88 ? 15.281 4.473 -37.642 1.00 96.25 88 PRO A C 1
ATOM 728 O O . PRO A 1 88 ? 14.955 3.917 -38.684 1.00 96.25 88 PRO A O 1
ATOM 731 N N . ASP A 1 89 ? 16.145 5.487 -37.621 1.00 95.88 89 ASP A N 1
ATOM 732 C CA . ASP A 1 89 ? 16.854 6.019 -38.793 1.00 95.88 89 ASP A CA 1
ATOM 733 C C . ASP A 1 89 ? 18.233 5.376 -39.025 1.00 95.88 89 ASP A C 1
ATOM 735 O O . ASP A 1 89 ? 18.966 5.788 -39.920 1.00 95.88 89 ASP A O 1
ATOM 739 N N . GLY A 1 90 ? 18.599 4.381 -38.215 1.00 95.06 90 GLY A N 1
ATOM 740 C CA . GLY A 1 90 ? 19.900 3.724 -38.243 1.00 95.06 90 GLY A CA 1
ATOM 741 C C . GLY A 1 90 ? 20.974 4.389 -37.376 1.00 95.06 90 GLY A C 1
ATOM 742 O O . GLY A 1 90 ? 22.045 3.797 -37.228 1.00 95.06 90 GLY A O 1
ATOM 743 N N . GLU A 1 91 ? 20.717 5.554 -36.758 1.00 96.19 91 GLU A N 1
ATOM 744 C CA . GLU A 1 91 ? 21.678 6.196 -35.847 1.00 96.19 91 GLU A CA 1
ATOM 745 C C . GLU A 1 91 ? 22.022 5.243 -34.690 1.00 96.19 91 GLU A C 1
ATOM 747 O O . GLU A 1 91 ? 21.143 4.624 -34.086 1.00 96.19 91 GLU A O 1
ATOM 752 N N . LEU A 1 92 ? 23.315 5.094 -34.387 1.00 97.88 92 LEU A N 1
ATOM 753 C CA . LEU A 1 92 ? 23.784 4.247 -33.292 1.00 97.88 92 LEU A CA 1
ATOM 754 C C . LEU A 1 92 ? 24.090 5.101 -32.071 1.00 97.88 92 LEU A C 1
ATOM 756 O O . LEU A 1 92 ? 24.946 5.984 -32.122 1.00 97.88 92 LEU A O 1
ATOM 760 N N . VAL A 1 93 ? 23.426 4.787 -30.962 1.00 97.62 93 VAL A N 1
ATOM 761 C CA . VAL A 1 93 ? 23.500 5.570 -29.727 1.00 97.62 93 VAL A CA 1
ATOM 762 C C . VAL A 1 93 ? 23.952 4.726 -28.541 1.00 97.62 93 VAL A C 1
ATOM 764 O O . VAL A 1 93 ? 23.671 3.526 -28.474 1.00 97.62 93 VAL A O 1
ATOM 767 N N . ARG A 1 94 ? 24.636 5.369 -27.589 1.00 96.50 94 ARG A N 1
ATOM 768 C CA . ARG A 1 94 ? 24.970 4.806 -26.270 1.00 96.50 94 ARG A CA 1
ATOM 769 C C . ARG A 1 94 ? 24.897 5.869 -25.169 1.00 96.50 94 ARG A C 1
ATOM 771 O O . ARG A 1 94 ? 24.982 7.057 -25.482 1.00 96.50 94 ARG A O 1
ATOM 778 N N . PRO A 1 95 ? 24.791 5.496 -23.881 1.00 96.75 95 PRO A N 1
ATOM 779 C CA . PRO A 1 95 ? 24.838 6.451 -22.780 1.00 96.75 95 PRO A CA 1
ATOM 780 C C . PRO A 1 95 ? 26.213 7.117 -22.685 1.00 96.75 95 PRO A C 1
ATOM 782 O O . PRO A 1 95 ? 27.239 6.442 -22.790 1.00 96.75 95 PRO A O 1
ATOM 785 N N . LYS A 1 96 ? 26.234 8.426 -22.431 1.00 94.69 96 LYS A N 1
ATOM 786 C CA . LYS A 1 96 ? 27.454 9.151 -22.062 1.00 94.69 96 LYS A CA 1
ATOM 787 C C . LYS A 1 96 ? 27.942 8.754 -20.666 1.00 94.69 96 LYS A C 1
ATOM 789 O O . LYS A 1 96 ? 27.253 8.067 -19.900 1.00 94.69 96 LYS A O 1
ATOM 794 N N . ASP A 1 97 ? 29.139 9.196 -20.310 1.00 92.44 97 ASP A N 1
ATOM 795 C CA . ASP A 1 97 ? 29.708 8.917 -18.993 1.00 92.44 97 ASP A CA 1
ATOM 796 C C . ASP A 1 97 ? 28.820 9.463 -17.866 1.00 92.44 97 ASP A C 1
ATOM 798 O O . ASP A 1 97 ? 28.195 10.518 -17.982 1.00 92.44 97 ASP A O 1
ATOM 802 N N . GLY A 1 98 ? 28.700 8.686 -16.786 1.00 93.94 98 GLY A N 1
ATOM 803 C CA . GLY A 1 98 ? 27.766 8.961 -15.687 1.00 93.94 98 GLY A CA 1
ATOM 804 C C . GLY A 1 98 ? 26.316 8.521 -15.933 1.00 93.94 98 GLY A C 1
ATOM 805 O O . GLY A 1 98 ? 25.484 8.690 -15.044 1.00 93.94 98 GLY A O 1
ATOM 806 N N . TYR A 1 99 ? 26.005 7.926 -17.091 1.00 95.94 99 TYR A N 1
ATOM 807 C CA . TYR A 1 99 ? 24.681 7.377 -17.411 1.00 95.94 99 TYR A CA 1
ATOM 808 C C . TYR A 1 99 ? 24.754 5.910 -17.830 1.00 95.94 99 TYR A C 1
ATOM 810 O O . TYR A 1 99 ? 25.742 5.487 -18.421 1.00 95.94 99 TYR A O 1
ATOM 818 N N . ILE A 1 100 ? 23.697 5.141 -17.570 1.00 96.81 100 ILE A N 1
ATOM 819 C CA . ILE A 1 100 ? 23.554 3.752 -18.038 1.00 96.81 100 ILE A CA 1
ATOM 820 C C . ILE A 1 100 ? 22.138 3.492 -18.554 1.00 96.81 100 ILE A C 1
ATOM 822 O O . ILE A 1 100 ? 21.197 4.210 -18.201 1.00 96.81 100 ILE A O 1
ATOM 826 N N . TYR A 1 101 ? 21.969 2.433 -19.345 1.00 97.19 101 TYR A N 1
ATOM 827 C CA . TYR A 1 101 ? 20.651 1.909 -19.689 1.00 97.19 101 TYR A CA 1
ATOM 828 C C . TYR A 1 101 ? 19.990 1.177 -18.526 1.00 97.19 101 TYR A C 1
ATOM 830 O O . TYR A 1 101 ? 20.638 0.495 -17.734 1.00 97.19 101 TYR A O 1
ATOM 838 N N . ARG A 1 102 ? 18.661 1.255 -18.458 1.00 95.19 102 ARG A N 1
ATOM 839 C CA . ARG A 1 102 ? 17.834 0.543 -17.478 1.00 95.19 102 ARG A CA 1
ATOM 840 C C . ARG A 1 102 ? 17.921 -0.971 -17.633 1.00 95.19 102 ARG A C 1
ATOM 842 O O . ARG A 1 102 ? 17.878 -1.672 -16.627 1.00 95.19 102 ARG A O 1
ATOM 849 N N . TYR A 1 103 ? 18.051 -1.459 -18.863 1.00 95.56 103 TYR A N 1
ATOM 850 C CA . TYR A 1 103 ? 18.096 -2.885 -19.172 1.00 95.56 103 TYR A CA 1
ATOM 851 C C . TYR A 1 103 ? 19.462 -3.297 -19.697 1.00 95.56 103 TYR A C 1
ATOM 853 O O . TYR A 1 103 ? 20.103 -2.558 -20.445 1.00 95.56 103 TYR A O 1
ATOM 861 N N . ILE A 1 104 ? 19.876 -4.511 -19.342 1.00 95.62 104 ILE A N 1
ATOM 862 C CA . ILE A 1 104 ? 20.922 -5.219 -20.079 1.00 95.62 104 ILE A CA 1
ATOM 863 C C . ILE A 1 104 ? 20.415 -5.573 -21.483 1.00 95.62 104 ILE A C 1
ATOM 865 O O . ILE A 1 104 ? 19.204 -5.631 -21.710 1.00 95.62 104 ILE A O 1
ATOM 869 N N . LYS A 1 105 ? 21.335 -5.853 -22.411 1.00 95.12 105 LYS A N 1
ATOM 870 C CA . LYS A 1 105 ? 21.014 -6.091 -23.828 1.00 95.12 105 LYS A CA 1
ATOM 871 C C . LYS A 1 105 ? 19.902 -7.125 -24.042 1.00 95.12 105 LYS A C 1
ATOM 873 O O . LYS A 1 105 ? 18.945 -6.835 -24.747 1.00 95.12 105 LYS A O 1
ATOM 878 N N . LYS A 1 106 ? 19.974 -8.275 -23.362 1.00 96.31 106 LYS A N 1
ATOM 879 C CA . LYS A 1 106 ? 18.954 -9.336 -23.455 1.00 96.31 106 LYS A CA 1
ATOM 880 C C . LYS A 1 106 ? 17.543 -8.819 -23.134 1.00 96.31 106 LYS A C 1
ATOM 882 O O . LYS A 1 106 ? 16.634 -8.976 -23.939 1.00 96.31 106 LYS A O 1
ATOM 887 N N . THR A 1 107 ? 17.380 -8.159 -21.988 1.00 95.44 107 THR A N 1
ATOM 888 C CA . THR A 1 107 ? 16.091 -7.606 -21.542 1.00 95.44 107 THR A CA 1
ATOM 889 C C . THR A 1 107 ? 15.619 -6.459 -22.437 1.00 95.44 107 THR A C 1
ATOM 891 O O . THR A 1 107 ? 14.422 -6.292 -22.644 1.00 95.44 107 THR A O 1
ATOM 894 N N . PHE A 1 108 ? 16.541 -5.676 -23.006 1.00 96.81 108 PHE A N 1
ATOM 895 C CA . PHE A 1 108 ? 16.192 -4.670 -24.009 1.00 96.81 108 PHE A CA 1
ATOM 896 C C . PHE A 1 108 ? 15.646 -5.300 -25.290 1.00 96.81 108 PHE A C 1
ATOM 898 O O . PHE A 1 108 ? 14.623 -4.843 -25.786 1.00 96.81 108 PHE A O 1
ATOM 905 N N . ASP A 1 109 ? 16.282 -6.352 -25.805 1.00 96.19 109 ASP A N 1
ATOM 906 C CA . ASP A 1 109 ? 15.827 -7.022 -27.025 1.00 96.19 109 ASP A CA 1
ATOM 907 C C . ASP A 1 109 ? 14.449 -7.685 -26.824 1.00 96.19 109 ASP A C 1
ATOM 909 O O . ASP A 1 109 ? 13.615 -7.673 -27.729 1.00 96.19 109 ASP A O 1
ATOM 913 N N . GLU A 1 110 ? 14.176 -8.216 -25.628 1.00 96.50 110 GLU A N 1
ATOM 914 C CA . GLU A 1 110 ? 12.847 -8.703 -25.225 1.00 96.50 110 GLU A CA 1
ATOM 915 C C . GLU A 1 110 ? 11.810 -7.564 -25.184 1.00 96.50 110 GLU A C 1
ATOM 917 O O . GLU A 1 110 ? 10.741 -7.682 -25.783 1.00 96.50 110 GLU A O 1
ATOM 922 N N . ALA A 1 111 ? 12.140 -6.436 -24.547 1.00 94.50 111 ALA A N 1
ATOM 923 C CA . ALA A 1 111 ? 11.273 -5.257 -24.469 1.00 94.50 111 ALA A CA 1
ATOM 924 C C . ALA A 1 111 ? 11.004 -4.619 -25.847 1.00 94.50 111 ALA A C 1
ATOM 926 O O . ALA A 1 111 ? 9.900 -4.144 -26.117 1.00 94.50 111 ALA A O 1
ATOM 927 N N . LEU A 1 112 ? 11.999 -4.629 -26.738 1.00 95.50 112 LEU A N 1
ATOM 928 C CA . LEU A 1 112 ? 11.865 -4.138 -28.107 1.00 95.50 112 LEU A CA 1
ATOM 929 C C . LEU A 1 112 ? 10.891 -5.013 -28.906 1.00 95.50 112 LEU A C 1
ATOM 931 O O . LEU A 1 112 ? 10.006 -4.480 -29.565 1.00 95.50 112 LEU A O 1
ATOM 935 N N . LYS A 1 113 ? 10.992 -6.346 -28.790 1.00 95.38 113 LYS A N 1
ATOM 936 C CA . LYS A 1 113 ? 10.032 -7.290 -29.398 1.00 95.38 113 LYS A CA 1
ATOM 937 C C . LYS A 1 113 ? 8.618 -7.128 -28.842 1.00 95.38 113 LYS A C 1
ATOM 939 O O . LYS A 1 113 ? 7.653 -7.297 -29.578 1.00 95.38 113 LYS A O 1
ATOM 944 N N . ALA A 1 114 ? 8.500 -6.795 -27.559 1.00 92.69 114 ALA A N 1
ATOM 945 C CA . ALA A 1 114 ? 7.226 -6.517 -26.905 1.00 92.69 114 ALA A CA 1
ATOM 946 C C . ALA A 1 114 ? 6.653 -5.123 -27.238 1.00 92.69 114 ALA A C 1
ATOM 948 O O . ALA A 1 114 ? 5.611 -4.759 -26.700 1.00 92.69 114 ALA A O 1
ATOM 949 N N . ASN A 1 115 ? 7.313 -4.339 -28.102 1.00 93.56 115 ASN A N 1
ATOM 950 C CA . ASN A 1 115 ? 6.923 -2.975 -28.473 1.00 93.56 115 ASN A CA 1
ATOM 951 C C . ASN A 1 115 ? 6.772 -2.021 -27.273 1.00 93.56 115 ASN A C 1
ATOM 953 O O . ASN A 1 115 ? 5.982 -1.082 -27.310 1.00 93.56 115 ASN A O 1
ATOM 957 N N . THR A 1 116 ? 7.543 -2.231 -26.201 1.00 94.00 116 THR A N 1
ATOM 958 C CA . THR A 1 116 ? 7.507 -1.364 -25.010 1.00 94.00 116 THR A CA 1
ATOM 959 C C . THR A 1 116 ? 8.618 -0.317 -24.999 1.00 94.00 116 THR A C 1
ATOM 961 O O . THR A 1 116 ? 8.740 0.419 -24.024 1.00 94.00 116 THR A O 1
ATOM 964 N N . ILE A 1 117 ? 9.452 -0.257 -26.041 1.00 97.31 117 ILE A N 1
ATOM 965 C CA . ILE A 1 117 ? 10.519 0.736 -26.207 1.00 97.31 117 ILE A CA 1
ATOM 966 C C . ILE A 1 117 ? 10.036 1.847 -27.135 1.00 97.31 117 ILE A C 1
ATOM 968 O O . ILE A 1 117 ? 9.554 1.583 -28.233 1.00 97.31 117 ILE A O 1
ATOM 972 N N . VAL A 1 118 ? 10.213 3.094 -26.705 1.00 96.69 118 VAL A N 1
ATOM 973 C CA . VAL A 1 118 ? 9.777 4.283 -27.441 1.00 96.69 118 VAL A CA 1
ATOM 974 C C . VAL A 1 118 ? 10.984 5.160 -27.750 1.00 96.69 118 VAL A C 1
ATOM 976 O O . VAL A 1 118 ? 11.742 5.537 -26.855 1.00 96.69 118 VAL A O 1
ATOM 979 N N . PHE A 1 119 ? 11.147 5.509 -29.023 1.00 97.50 119 PHE A N 1
ATOM 980 C CA . PHE A 1 119 ? 12.187 6.415 -29.503 1.00 97.50 119 PHE A CA 1
ATOM 981 C C . PHE A 1 119 ? 11.578 7.788 -29.780 1.00 97.50 119 PHE A C 1
ATOM 983 O O . PHE A 1 119 ? 10.578 7.889 -30.491 1.00 97.50 119 PHE A O 1
ATOM 990 N N . LYS A 1 120 ? 12.180 8.853 -29.244 1.00 97.50 120 LYS A N 1
ATOM 991 C CA . LYS A 1 120 ? 11.752 10.236 -29.503 1.00 97.50 120 LYS A CA 1
ATOM 992 C C . LYS A 1 120 ? 12.928 11.090 -29.932 1.00 97.50 120 LYS A C 1
ATOM 994 O O . LYS A 1 120 ? 13.997 11.003 -29.330 1.00 97.50 120 LYS A O 1
ATOM 999 N N . ARG A 1 121 ? 12.720 11.923 -30.954 1.00 97.25 121 ARG A N 1
ATOM 1000 C CA . ARG A 1 121 ? 13.726 12.894 -31.388 1.00 97.25 121 ARG A CA 1
ATOM 1001 C C . ARG A 1 121 ? 14.021 13.876 -30.260 1.00 97.25 121 ARG A C 1
ATOM 1003 O O . ARG A 1 121 ? 13.101 14.341 -29.591 1.00 97.25 121 ARG A O 1
ATOM 1010 N N . SER A 1 122 ? 15.296 14.171 -30.050 1.00 93.62 122 SER A N 1
ATOM 1011 C CA . SER A 1 122 ? 15.736 15.147 -29.060 1.00 93.62 122 SER A CA 1
ATOM 1012 C C . SER A 1 122 ? 17.086 15.734 -29.440 1.00 93.62 122 SER A C 1
ATOM 1014 O O . SER A 1 122 ? 17.988 15.004 -29.828 1.00 93.62 122 SER A O 1
ATOM 1016 N N . GLU A 1 123 ? 17.246 17.040 -29.255 1.00 91.25 123 GLU A N 1
ATOM 1017 C CA . GLU A 1 123 ? 18.527 17.743 -29.428 1.00 91.25 123 GLU A CA 1
ATOM 1018 C C . GLU A 1 123 ? 19.382 17.724 -28.150 1.00 91.25 123 GLU A C 1
ATOM 1020 O O . GLU A 1 123 ? 20.516 18.197 -28.125 1.00 91.25 123 GLU A O 1
ATOM 1025 N N . ARG A 1 124 ? 18.826 17.215 -27.044 1.00 91.94 124 ARG A N 1
ATOM 1026 C CA . ARG A 1 124 ? 19.492 17.130 -25.741 1.00 91.94 124 ARG A CA 1
ATOM 1027 C C . ARG A 1 124 ? 19.230 15.777 -25.108 1.00 91.94 124 ARG A C 1
ATOM 1029 O O . ARG A 1 124 ? 18.101 15.282 -25.116 1.00 91.94 124 ARG A O 1
ATOM 1036 N N . GLY A 1 125 ? 20.237 15.206 -24.467 1.00 93.19 125 GLY A N 1
ATOM 1037 C CA . GLY A 1 125 ? 20.018 13.950 -23.778 1.00 93.19 125 GLY A CA 1
ATOM 1038 C C . GLY A 1 125 ? 21.250 13.352 -23.122 1.00 93.19 125 GLY A C 1
ATOM 1039 O O . GLY A 1 125 ? 22.336 13.943 -23.072 1.00 93.19 125 GLY A O 1
ATOM 1040 N N . PRO A 1 126 ? 21.074 12.153 -22.564 1.00 95.75 126 PRO A N 1
ATOM 1041 C CA . PRO A 1 126 ? 22.160 11.374 -22.001 1.00 95.75 126 PRO A CA 1
ATOM 1042 C C . PRO A 1 126 ? 22.830 10.459 -23.035 1.00 95.75 126 PRO A C 1
ATOM 1044 O O . PRO A 1 126 ? 23.711 9.692 -22.661 1.00 95.75 126 PRO A O 1
ATOM 1047 N N . LEU A 1 127 ? 22.410 10.507 -24.302 1.00 97.44 127 LEU A N 1
ATOM 1048 C CA . LEU A 1 127 ? 22.903 9.644 -25.370 1.00 97.44 127 LEU A CA 1
ATOM 1049 C C . LEU A 1 127 ? 23.881 10.368 -26.294 1.00 97.44 127 LEU A C 1
ATOM 1051 O O . LEU A 1 127 ? 23.710 11.552 -26.590 1.00 97.44 127 LEU A O 1
ATOM 1055 N N . VAL A 1 128 ? 24.885 9.624 -26.750 1.00 97.00 128 VAL A N 1
ATOM 1056 C CA . VAL A 1 128 ? 25.904 10.066 -27.703 1.00 97.00 128 VAL A CA 1
ATOM 1057 C C . VAL A 1 128 ? 26.031 9.095 -28.872 1.00 97.00 128 VAL A C 1
ATOM 1059 O O . VAL A 1 128 ? 25.743 7.903 -28.724 1.00 97.00 128 VAL A O 1
ATOM 1062 N N . THR A 1 129 ? 26.475 9.611 -30.016 1.00 96.88 129 THR A N 1
ATOM 1063 C CA . THR A 1 129 ? 26.784 8.831 -31.220 1.00 96.88 129 THR A CA 1
ATOM 1064 C C . THR A 1 129 ? 28.141 8.124 -31.100 1.00 96.88 129 THR A C 1
ATOM 1066 O O . THR A 1 129 ? 28.864 8.286 -30.108 1.00 96.88 129 THR A O 1
ATOM 1069 N N . LYS A 1 130 ? 28.521 7.340 -32.118 1.00 94.50 130 LYS A N 1
ATOM 1070 C CA . LYS A 1 130 ? 29.847 6.696 -32.213 1.00 94.50 130 LYS A CA 1
ATOM 1071 C C . LYS A 1 130 ? 31.005 7.687 -32.187 1.00 94.50 130 LYS A C 1
ATOM 1073 O O . LYS A 1 130 ? 32.048 7.386 -31.616 1.00 94.50 130 LYS A O 1
ATOM 1078 N N . GLU A 1 131 ? 30.786 8.872 -32.732 1.00 93.38 131 GLU A N 1
ATOM 1079 C CA . GLU A 1 131 ? 31.740 9.976 -32.801 1.00 93.38 131 GLU A CA 1
ATOM 1080 C C . GLU A 1 131 ? 31.781 10.785 -31.492 1.00 93.38 131 GLU A C 1
ATOM 1082 O O . GLU A 1 131 ? 32.531 11.749 -31.380 1.00 93.38 131 GLU A O 1
ATOM 1087 N N . GLY A 1 132 ? 30.971 10.414 -30.490 1.00 92.25 132 GLY A N 1
ATOM 1088 C CA . GLY A 1 132 ? 30.888 11.109 -29.205 1.00 92.25 132 GLY A CA 1
ATOM 1089 C C . GLY A 1 132 ? 30.056 12.394 -29.236 1.00 92.25 132 GLY A C 1
ATOM 1090 O O . GLY A 1 132 ? 30.034 13.124 -28.246 1.00 92.25 132 GLY A O 1
ATOM 1091 N N . MET A 1 133 ? 29.356 12.668 -30.339 1.00 94.50 133 MET A N 1
ATOM 1092 C CA . MET A 1 133 ? 28.460 13.819 -30.469 1.00 94.50 133 MET A CA 1
ATOM 1093 C C . MET A 1 133 ? 27.132 13.565 -29.751 1.00 94.50 133 MET A C 1
ATOM 1095 O O . MET A 1 133 ? 26.757 12.419 -29.512 1.00 94.50 133 MET A O 1
ATOM 1099 N N . GLN A 1 134 ? 26.401 14.629 -29.415 1.00 96.31 134 GLN A N 1
ATOM 1100 C CA . GLN A 1 134 ? 25.042 14.523 -28.880 1.00 96.31 134 GLN A CA 1
ATOM 1101 C C . GLN A 1 134 ? 24.141 13.793 -29.888 1.00 96.31 134 GLN A C 1
ATOM 1103 O O . GLN A 1 134 ? 24.031 14.219 -31.032 1.00 96.31 134 GLN A O 1
ATOM 1108 N N . ALA A 1 135 ? 23.500 12.703 -29.457 1.00 96.38 135 ALA A N 1
ATOM 1109 C CA . ALA A 1 135 ? 22.582 11.944 -30.305 1.00 96.38 135 ALA A CA 1
ATOM 1110 C C . ALA A 1 135 ? 21.257 12.686 -30.528 1.00 96.38 135 ALA A C 1
ATOM 1112 O O . ALA A 1 135 ? 20.834 13.459 -29.660 1.00 96.38 135 ALA A O 1
ATOM 1113 N N . HIS A 1 136 ? 20.568 12.362 -31.628 1.00 96.81 136 HIS A N 1
ATOM 1114 C CA . HIS A 1 136 ? 19.279 12.954 -32.005 1.00 96.81 136 HIS A CA 1
ATOM 1115 C C . HIS A 1 136 ? 18.072 12.211 -31.424 1.00 96.81 136 HIS A C 1
ATOM 1117 O O . HIS A 1 136 ? 16.928 12.498 -31.788 1.00 96.81 136 HIS A O 1
ATOM 1123 N N . TRP A 1 137 ? 18.307 11.239 -30.542 1.00 97.38 137 TRP A N 1
ATOM 1124 C CA . TRP A 1 137 ? 17.282 10.390 -29.950 1.00 97.38 137 TRP A CA 1
ATOM 1125 C C . TRP A 1 137 ? 17.410 10.326 -28.433 1.00 97.38 137 TRP A C 1
ATOM 1127 O O . TRP A 1 137 ? 18.505 10.204 -27.887 1.00 97.38 137 TRP A O 1
ATOM 1137 N N . ASN A 1 138 ? 16.257 10.299 -27.769 1.00 97.31 138 ASN A N 1
ATOM 1138 C CA . ASN A 1 138 ? 16.089 9.761 -26.428 1.00 97.31 138 ASN A CA 1
ATOM 1139 C C . ASN A 1 138 ? 15.256 8.480 -26.493 1.00 97.31 138 ASN A C 1
ATOM 1141 O O . ASN A 1 138 ? 14.397 8.311 -27.364 1.00 97.31 138 ASN A O 1
ATOM 1145 N N . ILE A 1 139 ? 15.528 7.577 -25.553 1.00 97.75 139 ILE A N 1
ATOM 1146 C CA . ILE A 1 139 ? 14.868 6.277 -25.461 1.00 97.75 139 ILE A CA 1
ATOM 1147 C C . ILE A 1 139 ? 14.078 6.232 -24.156 1.00 97.75 139 ILE A C 1
ATOM 1149 O O . ILE A 1 139 ? 14.583 6.594 -23.088 1.00 97.75 139 ILE A O 1
ATOM 1153 N N . TYR A 1 140 ? 12.851 5.745 -24.253 1.00 97.19 140 TYR A N 1
ATOM 1154 C CA . TYR A 1 140 ? 11.933 5.537 -23.146 1.00 97.19 140 TYR A CA 1
ATOM 1155 C C . TYR A 1 140 ? 11.457 4.088 -23.144 1.00 97.19 140 TYR A C 1
ATOM 1157 O O . TYR A 1 140 ? 11.527 3.388 -24.153 1.00 97.19 140 TYR A O 1
ATOM 1165 N N . THR A 1 141 ? 10.961 3.638 -21.998 1.00 95.94 141 THR A N 1
ATOM 1166 C CA . THR A 1 141 ? 10.236 2.373 -21.882 1.00 95.94 141 THR A CA 1
ATOM 1167 C C . THR A 1 141 ? 8.852 2.626 -21.305 1.00 95.94 141 THR A C 1
ATOM 1169 O O . THR A 1 141 ? 8.706 3.391 -20.346 1.00 95.94 141 THR A O 1
ATOM 1172 N N . ASN A 1 142 ? 7.841 1.958 -21.853 1.00 94.50 142 ASN A N 1
ATOM 1173 C CA . ASN A 1 142 ? 6.502 1.940 -21.284 1.00 94.50 142 ASN A CA 1
ATOM 1174 C C . ASN A 1 142 ? 6.554 1.198 -19.951 1.00 94.50 142 ASN A C 1
ATOM 1176 O O . ASN A 1 142 ? 7.030 0.065 -19.863 1.00 94.50 142 ASN A O 1
ATOM 1180 N N . LYS A 1 143 ? 6.077 1.853 -18.897 1.00 90.38 143 LYS A N 1
ATOM 1181 C CA . LYS A 1 143 ? 5.864 1.252 -17.588 1.00 90.38 143 LYS A CA 1
ATOM 1182 C C . LYS A 1 143 ? 4.365 1.210 -17.338 1.00 90.38 143 LYS A C 1
ATOM 1184 O O . LYS A 1 143 ? 3.766 2.237 -17.019 1.00 90.38 143 LYS A O 1
ATOM 1189 N N . TYR A 1 144 ? 3.786 0.027 -17.497 1.00 87.69 144 TYR A N 1
ATOM 1190 C CA . TYR A 1 144 ? 2.367 -0.211 -17.255 1.00 87.69 144 TYR A CA 1
ATOM 1191 C C . TYR A 1 144 ? 2.043 -0.128 -15.766 1.00 87.69 144 TYR A C 1
ATOM 1193 O O . TYR A 1 144 ? 2.859 -0.489 -14.914 1.00 87.69 144 TYR A O 1
ATOM 1201 N N . LEU A 1 145 ? 0.854 0.389 -15.469 1.00 83.06 145 LEU A N 1
ATOM 1202 C CA . LEU A 1 145 ? 0.332 0.509 -14.113 1.00 83.06 145 LEU A CA 1
ATOM 1203 C C . LEU A 1 145 ? -0.014 -0.867 -13.517 1.00 83.06 145 LEU A C 1
ATOM 1205 O O . LEU A 1 145 ? 0.085 -1.035 -12.302 1.00 83.06 145 LEU A O 1
ATOM 1209 N N . GLY A 1 146 ? -0.389 -1.834 -14.366 1.00 81.06 146 GLY A N 1
ATOM 1210 C CA . GLY A 1 146 ? -0.916 -3.133 -13.937 1.00 81.06 146 GLY A CA 1
ATOM 1211 C C . GLY A 1 146 ? -2.124 -2.949 -13.016 1.00 81.06 146 GLY A C 1
ATOM 1212 O O . GLY A 1 146 ? -2.932 -2.046 -13.234 1.00 81.06 146 GLY A O 1
ATOM 1213 N N . ASP A 1 147 ? -2.170 -3.709 -11.923 1.00 69.94 147 ASP A N 1
ATOM 1214 C CA . ASP A 1 147 ? -3.204 -3.606 -10.877 1.00 69.94 147 ASP A CA 1
ATOM 1215 C C . ASP A 1 147 ? -3.110 -2.312 -10.038 1.00 69.94 147 ASP A C 1
ATOM 1217 O O . ASP A 1 147 ? -3.837 -2.112 -9.063 1.00 69.94 147 ASP A O 1
ATOM 1221 N N . GLY A 1 148 ? -2.198 -1.397 -10.386 1.00 68.56 148 GLY A N 1
ATOM 1222 C CA . GLY A 1 148 ? -2.013 -0.137 -9.671 1.00 68.56 148 GLY A CA 1
ATOM 1223 C C . GLY A 1 148 ? -1.324 -0.301 -8.321 1.00 68.56 148 GLY A C 1
ATOM 1224 O O . GLY A 1 148 ? -1.526 0.524 -7.420 1.00 68.56 148 GLY A O 1
ATOM 1225 N N . THR A 1 149 ? -0.501 -1.341 -8.190 1.00 71.38 149 THR A N 1
ATOM 1226 C CA . THR A 1 149 ? 0.261 -1.661 -6.983 1.00 71.38 149 THR A CA 1
ATOM 1227 C C . THR A 1 149 ? 1.767 -1.536 -7.207 1.00 71.38 149 THR A C 1
ATOM 1229 O O . THR A 1 149 ? 2.294 -1.939 -8.242 1.00 71.38 149 THR A O 1
ATOM 1232 N N . GLY A 1 150 ? 2.474 -0.978 -6.226 1.00 77.56 150 GLY A N 1
ATOM 1233 C CA . GLY A 1 150 ? 3.934 -0.947 -6.153 1.00 77.56 150 GLY A CA 1
ATOM 1234 C C . GLY A 1 150 ? 4.458 -1.731 -4.951 1.00 77.56 150 GLY A C 1
ATOM 1235 O O . GLY A 1 150 ? 3.693 -2.387 -4.252 1.00 77.56 150 GLY A O 1
ATOM 1236 N N . ALA A 1 151 ? 5.761 -1.628 -4.692 1.00 81.06 151 ALA A N 1
ATOM 1237 C CA . ALA A 1 151 ? 6.335 -2.086 -3.431 1.00 81.06 151 ALA A CA 1
ATOM 1238 C C . ALA A 1 151 ? 6.039 -1.059 -2.318 1.00 81.06 151 ALA A C 1
ATOM 1240 O O . ALA A 1 151 ? 6.088 0.146 -2.591 1.00 81.06 151 ALA A O 1
ATOM 1241 N N . PRO A 1 152 ? 5.750 -1.494 -1.079 1.00 83.25 152 PRO A N 1
ATOM 1242 C CA . PRO A 1 152 ? 5.566 -0.581 0.046 1.00 83.25 152 PRO A CA 1
ATOM 1243 C C . PRO A 1 152 ? 6.855 0.192 0.367 1.00 83.25 152 PRO A C 1
ATOM 1245 O O . PRO A 1 152 ? 7.955 -0.358 0.315 1.00 83.25 152 PRO A O 1
ATOM 1248 N N . SER A 1 153 ? 6.709 1.466 0.740 1.00 83.25 153 SER A N 1
ATOM 1249 C CA . SER A 1 153 ? 7.795 2.271 1.314 1.00 83.25 153 SER A CA 1
ATOM 1250 C C . SER A 1 153 ? 7.925 1.994 2.812 1.00 83.25 153 SER A C 1
ATOM 1252 O O . SER A 1 153 ? 6.920 1.831 3.503 1.00 83.25 153 SER A O 1
ATOM 1254 N N . SER A 1 154 ? 9.153 1.996 3.337 1.00 84.12 154 SER A N 1
ATOM 1255 C CA . SER A 1 154 ? 9.392 1.956 4.787 1.00 84.12 154 SER A CA 1
ATOM 1256 C C . SER A 1 154 ? 8.985 3.258 5.488 1.00 84.12 154 SER A C 1
ATOM 1258 O O . SER A 1 154 ? 8.777 3.266 6.700 1.00 84.12 154 SER A O 1
ATOM 1260 N N . LEU A 1 155 ? 8.841 4.351 4.733 1.00 83.25 155 LEU A N 1
ATOM 1261 C CA . LEU A 1 155 ? 8.348 5.639 5.206 1.00 83.25 155 LEU A CA 1
ATOM 1262 C C . LEU A 1 155 ? 6.901 5.826 4.748 1.00 83.25 155 LEU A C 1
ATOM 1264 O O . LEU A 1 155 ? 6.637 6.230 3.616 1.00 83.25 155 LEU A O 1
ATOM 1268 N N . LEU A 1 156 ? 5.957 5.521 5.637 1.00 79.06 156 LEU A N 1
ATOM 1269 C CA . LEU A 1 156 ? 4.528 5.676 5.370 1.00 79.06 156 LEU A CA 1
ATOM 1270 C C . LEU A 1 156 ? 4.081 7.117 5.655 1.00 79.06 156 LEU A C 1
ATOM 1272 O O . LEU A 1 156 ? 4.374 7.664 6.715 1.00 79.06 156 LEU A O 1
ATOM 1276 N N . GLY A 1 157 ? 3.343 7.726 4.723 1.00 65.44 157 GLY A N 1
ATOM 1277 C CA . GLY A 1 157 ? 2.678 9.020 4.935 1.00 65.44 157 GLY A CA 1
ATOM 1278 C C . GLY A 1 157 ? 3.563 10.272 4.850 1.00 65.44 157 GLY A C 1
ATOM 1279 O O . GLY A 1 157 ? 3.065 11.356 5.133 1.00 65.44 157 GLY A O 1
ATOM 1280 N N . ILE A 1 158 ? 4.839 10.153 4.456 1.00 57.41 158 ILE A N 1
ATOM 1281 C CA . ILE A 1 158 ? 5.762 11.301 4.316 1.00 57.41 158 ILE A CA 1
ATOM 1282 C C . ILE A 1 158 ? 5.647 11.981 2.938 1.00 57.41 158 ILE A C 1
ATOM 1284 O O . ILE A 1 158 ? 5.864 13.185 2.835 1.00 57.41 158 ILE A O 1
ATOM 1288 N N . GLU A 1 159 ? 5.261 11.245 1.892 1.00 50.38 159 GLU A N 1
ATOM 1289 C 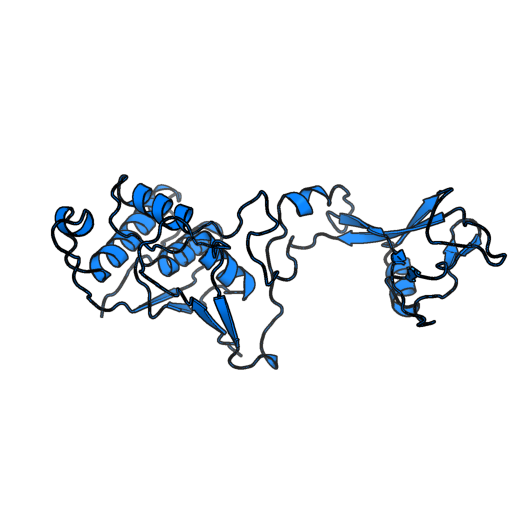CA . GLU A 1 159 ? 5.267 11.750 0.505 1.00 50.38 159 GLU A CA 1
ATOM 1290 C C . GLU A 1 159 ? 3.871 11.939 -0.110 1.00 50.38 159 GLU A C 1
ATOM 1292 O O . GLU A 1 159 ? 3.736 12.529 -1.182 1.00 50.38 159 GLU A O 1
ATOM 1297 N N . ASP A 1 160 ? 2.815 11.488 0.569 1.00 51.59 160 ASP A N 1
ATOM 1298 C CA . ASP A 1 160 ? 1.477 11.464 -0.011 1.00 51.59 160 ASP A CA 1
ATOM 1299 C C . ASP A 1 160 ? 0.639 12.652 0.445 1.00 51.59 160 ASP A C 1
ATOM 1301 O O . ASP A 1 160 ? 0.144 12.704 1.573 1.00 51.59 160 ASP A O 1
ATOM 1305 N N . SER A 1 161 ? 0.333 13.531 -0.507 1.00 46.84 161 SER A N 1
ATOM 1306 C CA . SER A 1 161 ? -0.835 14.416 -0.452 1.00 46.84 161 SER A CA 1
ATOM 1307 C C . SER A 1 161 ? -2.163 13.664 -0.227 1.00 46.84 161 SER A C 1
ATOM 1309 O O . SER A 1 161 ? -3.181 14.301 0.033 1.00 46.84 161 SER A O 1
ATOM 1311 N N . ASP A 1 162 ? -2.147 12.327 -0.262 1.00 55.06 162 ASP A N 1
ATOM 1312 C CA . ASP A 1 162 ? -3.304 11.444 -0.125 1.00 55.06 162 ASP A CA 1
ATOM 1313 C C . ASP A 1 162 ? -3.486 10.824 1.274 1.00 55.06 162 ASP A C 1
ATOM 1315 O O . ASP A 1 162 ? -4.534 10.231 1.529 1.00 55.06 162 ASP A O 1
ATOM 1319 N N . ASN A 1 163 ? -2.519 10.959 2.198 1.00 62.75 163 ASN A N 1
ATOM 1320 C CA . ASN A 1 163 ? -2.621 10.449 3.580 1.00 62.75 163 ASN A CA 1
ATOM 1321 C C . ASN A 1 163 ? -3.184 9.005 3.657 1.00 62.75 163 ASN A C 1
ATOM 1323 O O . ASN A 1 163 ? -4.125 8.734 4.409 1.00 62.75 163 ASN A O 1
ATOM 1327 N N . LEU A 1 164 ? -2.630 8.092 2.842 1.00 66.44 164 LEU A N 1
ATOM 1328 C CA . LEU A 1 164 ? -3.180 6.751 2.570 1.00 66.44 164 LEU A CA 1
ATOM 1329 C C . LEU A 1 164 ? -3.390 5.878 3.812 1.00 66.44 164 LEU A C 1
ATOM 1331 O O . LEU A 1 164 ? -4.233 4.988 3.797 1.00 66.44 164 LEU A O 1
ATOM 1335 N N . VAL A 1 165 ? -2.613 6.111 4.868 1.00 72.62 165 VAL A N 1
ATOM 1336 C CA . VAL A 1 165 ? -2.666 5.340 6.119 1.00 72.62 165 VAL A CA 1
ATOM 1337 C C . VAL A 1 165 ? -3.339 6.102 7.263 1.00 72.62 165 VAL A C 1
ATOM 1339 O O . VAL A 1 165 ? -3.621 5.523 8.308 1.00 72.62 165 VAL A O 1
ATOM 1342 N N . GLY A 1 166 ? -3.646 7.389 7.067 1.00 65.12 166 GLY A N 1
ATOM 1343 C CA . GLY A 1 166 ? -4.156 8.273 8.108 1.00 65.12 166 GLY A CA 1
ATOM 1344 C C . GLY A 1 166 ? -3.117 8.610 9.185 1.00 65.12 166 GLY A C 1
ATOM 1345 O O . GLY A 1 166 ? -2.210 7.842 9.495 1.00 65.12 166 GLY A O 1
ATOM 1346 N N . THR A 1 167 ? -3.272 9.775 9.810 1.00 72.25 167 THR A N 1
ATOM 1347 C CA . THR A 1 167 ? -2.506 10.139 11.011 1.00 72.25 167 THR A CA 1
ATOM 1348 C C . THR A 1 167 ? -3.240 9.665 12.261 1.00 72.25 167 THR A C 1
ATOM 1350 O O . THR A 1 167 ? -4.447 9.428 12.221 1.00 72.25 167 THR A O 1
ATOM 1353 N N . TYR A 1 168 ? -2.547 9.598 13.401 1.00 71.38 168 TYR A N 1
ATOM 1354 C CA . TYR A 1 168 ? -3.152 9.302 14.709 1.00 71.38 168 TYR A CA 1
ATOM 1355 C C . TYR A 1 168 ? -4.462 10.080 14.955 1.00 71.38 168 TYR A C 1
ATOM 1357 O O . TYR A 1 168 ? -5.478 9.500 15.332 1.00 71.38 168 TYR A O 1
ATOM 1365 N N . ASN A 1 169 ? -4.477 11.378 14.630 1.00 75.19 169 ASN A N 1
ATOM 1366 C CA . ASN A 1 169 ? -5.651 12.238 14.803 1.00 75.19 169 ASN A CA 1
ATOM 1367 C C . ASN A 1 169 ? -6.868 11.787 13.978 1.00 75.19 169 ASN A C 1
ATOM 1369 O O . ASN A 1 169 ? -7.998 12.054 14.379 1.00 75.19 169 ASN A O 1
ATOM 1373 N N . ARG A 1 170 ? -6.659 11.119 12.836 1.00 81.56 170 ARG A N 1
ATOM 1374 C CA . ARG A 1 170 ? -7.746 10.575 12.012 1.00 81.56 170 ARG A CA 1
ATOM 1375 C C . ARG A 1 170 ? -8.430 9.406 12.719 1.00 81.56 170 ARG A C 1
ATOM 1377 O O . ARG A 1 170 ? -9.644 9.423 12.863 1.00 81.56 170 ARG A O 1
ATOM 1384 N N . GLY A 1 171 ? -7.649 8.468 13.263 1.00 80.12 171 GLY A N 1
ATOM 1385 C CA . GLY A 1 171 ? -8.182 7.297 13.970 1.00 80.12 171 GLY A CA 1
ATOM 1386 C C . GLY A 1 171 ? -9.047 7.643 15.186 1.00 80.12 171 GLY A C 1
ATOM 1387 O O . GLY A 1 171 ? -10.033 6.956 15.454 1.00 80.12 171 GLY A O 1
ATOM 1388 N N . VAL A 1 172 ? -8.714 8.727 15.894 1.00 84.06 172 VAL A N 1
ATOM 1389 C CA . VAL A 1 172 ? -9.522 9.253 17.008 1.00 84.06 172 VAL A CA 1
ATOM 1390 C C . VAL A 1 172 ? -10.814 9.897 16.503 1.00 84.06 172 VAL A C 1
ATOM 1392 O O . VAL A 1 172 ? -11.887 9.568 17.000 1.00 84.06 172 VAL A O 1
ATOM 1395 N N . LYS A 1 173 ? -10.729 10.764 15.487 1.00 86.19 173 LYS A N 1
ATOM 1396 C CA . LYS A 1 173 ? -11.891 11.469 14.920 1.00 86.19 173 LYS A CA 1
ATOM 1397 C C . LYS A 1 173 ? -12.917 10.527 14.292 1.00 86.19 173 LYS A C 1
ATOM 1399 O O . LYS A 1 173 ? -14.116 10.725 14.477 1.00 86.19 173 LYS A O 1
ATOM 1404 N N . ASP A 1 174 ? -12.463 9.504 13.573 1.00 86.50 174 ASP A N 1
ATOM 1405 C CA . ASP A 1 174 ? -13.355 8.525 12.940 1.00 86.50 174 ASP A CA 1
ATOM 1406 C C . ASP A 1 174 ? -14.146 7.750 14.002 1.00 86.50 174 ASP A C 1
ATOM 1408 O O . ASP A 1 174 ? -15.355 7.538 13.872 1.00 86.50 174 ASP A O 1
ATOM 1412 N N . LEU A 1 175 ? -13.475 7.390 15.101 1.00 90.50 175 LEU A N 1
ATOM 1413 C CA . LEU A 1 175 ? -14.118 6.741 16.235 1.00 90.50 175 LEU A CA 1
ATOM 1414 C C . LEU A 1 175 ? -15.086 7.690 16.950 1.00 90.50 175 LEU A C 1
ATOM 1416 O O . LEU A 1 175 ? -16.217 7.303 17.224 1.00 90.50 175 LEU A O 1
ATOM 1420 N N . GLU A 1 176 ? -14.691 8.937 17.210 1.00 91.88 176 GLU A N 1
ATOM 1421 C CA . GLU A 1 176 ? -15.583 9.956 17.777 1.00 91.88 176 GLU A CA 1
ATOM 1422 C C . GLU A 1 176 ? -16.869 10.084 16.957 1.00 91.88 176 GLU A C 1
ATOM 1424 O O . GLU A 1 176 ? -17.963 10.058 17.521 1.00 91.88 176 GLU A O 1
ATOM 1429 N N . TYR A 1 177 ? -16.766 10.161 15.627 1.00 91.75 177 TYR A N 1
ATOM 1430 C CA . TYR A 1 177 ? -17.929 10.248 14.744 1.00 91.75 177 TYR A CA 1
ATOM 1431 C C . TYR A 1 177 ? -18.843 9.021 14.869 1.00 91.75 177 TYR A C 1
ATOM 1433 O O . TYR A 1 177 ? -20.054 9.173 15.042 1.00 91.75 177 TYR A O 1
ATOM 1441 N N . LEU A 1 178 ? -18.271 7.813 14.880 1.00 91.94 178 LEU A N 1
ATOM 1442 C CA . LEU A 1 178 ? -19.019 6.568 15.085 1.00 91.94 178 LEU A CA 1
ATOM 1443 C C . LEU A 1 178 ? -19.751 6.540 16.442 1.00 91.94 178 LEU A C 1
ATOM 1445 O O . LEU A 1 178 ? -20.832 5.956 16.573 1.00 91.94 178 LEU A O 1
ATOM 1449 N N . PHE A 1 179 ? -19.189 7.207 17.450 1.00 93.19 179 PHE A N 1
ATOM 1450 C CA . PHE A 1 179 ? -19.757 7.346 18.788 1.00 93.19 179 PHE A CA 1
ATOM 1451 C C . PHE A 1 179 ? -20.569 8.633 18.995 1.00 93.19 179 PHE A C 1
ATOM 1453 O O . PHE A 1 179 ? -20.846 9.011 20.129 1.00 93.19 179 PHE A O 1
ATOM 1460 N N . GLY A 1 180 ? -21.021 9.281 17.916 1.00 91.25 180 GLY A N 1
ATOM 1461 C CA . GLY A 1 180 ? -21.898 10.451 18.010 1.00 91.25 180 GLY A CA 1
ATOM 1462 C C . GLY A 1 180 ? -21.178 11.706 18.505 1.00 91.25 180 GLY A C 1
ATOM 1463 O O . GLY A 1 180 ? -21.758 12.496 19.241 1.00 91.25 180 GLY A O 1
ATOM 1464 N N . LYS A 1 181 ? -19.917 11.885 18.095 1.00 90.25 181 LYS A N 1
ATOM 1465 C CA . LYS A 1 181 ? -18.987 12.952 18.513 1.00 90.25 181 LYS A CA 1
ATOM 1466 C C . LYS A 1 181 ? -18.535 12.861 19.976 1.00 90.25 181 LYS A C 1
ATOM 1468 O O . LYS A 1 181 ? -18.042 13.841 20.529 1.00 90.25 181 LYS A O 1
ATOM 1473 N N . LEU A 1 182 ? -18.668 11.689 20.598 1.00 88.81 182 LEU A N 1
ATOM 1474 C CA . LEU A 1 182 ? -18.145 11.425 21.938 1.00 88.81 182 LEU A CA 1
ATOM 1475 C C . LEU A 1 182 ? -16.741 10.821 21.862 1.00 88.81 182 LEU A C 1
ATOM 1477 O O . LEU A 1 182 ? -16.529 9.768 21.257 1.00 88.81 182 LEU A O 1
ATOM 1481 N N . ARG A 1 183 ? -15.783 11.456 22.543 1.00 89.56 183 ARG A N 1
ATOM 1482 C CA . ARG A 1 183 ? -14.397 10.981 22.647 1.00 89.56 183 ARG A CA 1
ATOM 1483 C C . ARG A 1 183 ? -14.253 9.903 23.713 1.00 89.56 183 ARG A C 1
ATOM 1485 O O . ARG A 1 183 ? -13.744 10.140 24.804 1.00 89.56 183 ARG A O 1
ATOM 1492 N N . ILE A 1 184 ? -14.724 8.705 23.389 1.00 91.94 184 ILE A N 1
ATOM 1493 C CA . ILE A 1 184 ? -14.721 7.568 24.318 1.00 91.94 184 ILE A CA 1
ATOM 1494 C C . ILE A 1 184 ? -13.387 6.808 24.369 1.00 91.94 184 ILE A C 1
ATOM 1496 O O . ILE A 1 184 ? -13.170 6.006 25.269 1.00 91.94 184 ILE A O 1
ATOM 1500 N N . PHE A 1 185 ? -12.483 7.033 23.415 1.00 88.94 185 PHE A N 1
ATOM 1501 C CA . PHE A 1 185 ? -11.181 6.373 23.382 1.00 88.94 185 PHE A CA 1
ATOM 1502 C C . PHE A 1 185 ? -10.144 7.292 22.742 1.00 88.94 185 PHE A C 1
ATOM 1504 O O . PHE A 1 185 ? -10.389 7.882 21.692 1.00 88.94 185 PHE A O 1
ATOM 1511 N N . ASN A 1 186 ? -8.973 7.409 23.366 1.00 83.75 186 ASN A N 1
ATOM 1512 C CA . ASN A 1 186 ? -7.997 8.430 22.988 1.00 83.75 186 ASN A CA 1
ATOM 1513 C C . ASN A 1 186 ? -6.977 7.970 21.952 1.00 83.75 186 ASN A C 1
ATOM 1515 O O . ASN A 1 186 ? -6.496 8.805 21.206 1.00 83.75 186 ASN A O 1
ATOM 1519 N N . ASN A 1 187 ? -6.646 6.679 21.890 1.00 84.06 187 ASN A N 1
ATOM 1520 C CA . ASN A 1 187 ? -5.502 6.188 21.113 1.00 84.06 187 ASN A CA 1
ATOM 1521 C C . ASN A 1 187 ? -5.915 5.181 20.033 1.00 84.06 187 ASN A C 1
ATOM 1523 O O . ASN A 1 187 ? -5.270 4.150 19.848 1.00 84.06 187 ASN A O 1
ATOM 1527 N N . SER A 1 188 ? -7.031 5.447 19.351 1.00 89.88 188 SER A N 1
ATOM 1528 C CA . SER A 1 188 ? -7.520 4.583 18.274 1.00 89.88 188 SER A CA 1
ATOM 1529 C C . SER A 1 188 ? -6.578 4.664 17.075 1.00 89.88 188 SER A C 1
ATOM 1531 O O . SER A 1 188 ? -6.301 5.752 16.565 1.00 89.88 188 SER A O 1
ATOM 1533 N N . LYS A 1 189 ? -6.082 3.512 16.611 1.00 90.94 189 LYS A N 1
ATOM 1534 C CA . LYS A 1 189 ? -5.318 3.453 15.362 1.00 90.94 189 LYS A CA 1
ATOM 1535 C C . LYS A 1 189 ? -6.248 3.772 14.177 1.00 90.94 189 LYS A C 1
ATOM 1537 O O . LYS A 1 189 ? -7.427 3.407 14.236 1.00 90.94 189 LYS A O 1
ATOM 1542 N N . PRO A 1 190 ? -5.754 4.426 13.110 1.00 90.12 190 PRO A N 1
ATOM 1543 C CA . PRO A 1 190 ? -6.539 4.649 11.897 1.00 90.12 190 PRO A CA 1
ATOM 1544 C C . PRO A 1 190 ? -6.950 3.329 11.239 1.00 90.12 190 PRO A C 1
ATOM 1546 O O . PRO A 1 190 ? -6.146 2.402 11.147 1.00 90.12 190 PRO A O 1
ATOM 1549 N N . VAL A 1 191 ? -8.188 3.250 10.748 1.00 92.19 191 VAL A N 1
ATOM 1550 C CA . VAL A 1 191 ? -8.691 2.062 10.031 1.00 92.19 191 VAL A CA 1
ATOM 1551 C C . VAL A 1 191 ? -7.906 1.838 8.737 1.00 92.19 191 VAL A C 1
ATOM 1553 O O . VAL A 1 191 ? -7.542 0.705 8.421 1.00 92.19 191 VAL A O 1
ATOM 1556 N N . ASP A 1 192 ? -7.583 2.922 8.029 1.00 88.94 192 ASP A N 1
ATOM 1557 C CA . ASP A 1 192 ? -6.835 2.878 6.771 1.00 88.94 192 ASP A CA 1
ATOM 1558 C C . ASP A 1 192 ? -5.423 2.304 6.938 1.00 88.94 192 ASP A C 1
ATOM 1560 O O . ASP A 1 192 ? -4.960 1.576 6.064 1.00 88.94 192 ASP A O 1
ATOM 1564 N N . LEU A 1 193 ? -4.767 2.538 8.082 1.00 90.31 193 LEU A N 1
ATOM 1565 C CA . LEU A 1 193 ? -3.472 1.928 8.401 1.00 90.31 193 LEU A CA 1
ATOM 1566 C C . LEU A 1 193 ? -3.575 0.397 8.447 1.00 90.31 193 LEU A C 1
ATOM 1568 O O . LEU A 1 193 ? -2.741 -0.301 7.873 1.00 90.31 193 LEU A O 1
ATOM 1572 N N . ILE A 1 194 ? -4.611 -0.138 9.100 1.00 93.69 194 ILE A N 1
ATOM 1573 C CA . ILE A 1 194 ? -4.800 -1.591 9.196 1.00 93.69 194 ILE A CA 1
ATOM 1574 C C . ILE A 1 194 ? -5.180 -2.177 7.833 1.00 93.69 194 ILE A C 1
ATOM 1576 O O . ILE A 1 194 ? -4.604 -3.181 7.418 1.00 93.69 194 ILE A O 1
ATOM 1580 N N . LYS A 1 195 ? -6.077 -1.517 7.086 1.00 91.62 195 LYS A N 1
ATOM 1581 C CA . LYS A 1 195 ? -6.417 -1.918 5.710 1.00 91.62 195 LYS A CA 1
ATOM 1582 C C . LYS A 1 195 ? -5.195 -1.905 4.791 1.00 91.62 195 LYS A C 1
ATOM 1584 O O . LYS A 1 195 ? -5.058 -2.798 3.956 1.00 91.62 195 LYS A O 1
ATOM 1589 N N . PHE A 1 196 ? -4.312 -0.918 4.939 1.00 90.44 196 PHE A N 1
ATOM 1590 C CA . PHE A 1 196 ? -3.058 -0.845 4.198 1.00 90.44 196 PHE A CA 1
ATOM 1591 C C . PHE A 1 196 ? -2.193 -2.073 4.478 1.00 90.44 196 PHE A C 1
ATOM 1593 O O . PHE A 1 196 ? -1.792 -2.738 3.529 1.00 90.44 196 PHE A O 1
ATOM 1600 N N . PHE A 1 197 ? -1.975 -2.435 5.747 1.00 92.25 197 PHE A N 1
ATOM 1601 C CA . PHE A 1 197 ? -1.196 -3.631 6.076 1.00 92.25 197 PHE A CA 1
ATOM 1602 C C . PHE A 1 197 ? -1.852 -4.918 5.585 1.00 92.25 197 PHE A C 1
ATOM 1604 O O . PHE A 1 197 ? -1.158 -5.751 5.017 1.00 92.25 197 PHE A O 1
ATOM 1611 N N . MET A 1 198 ? -3.173 -5.062 5.717 1.00 92.94 198 MET A N 1
ATOM 1612 C CA . MET A 1 198 ? -3.892 -6.228 5.192 1.00 92.94 198 MET A CA 1
ATOM 1613 C C . MET A 1 198 ? -3.692 -6.397 3.681 1.00 92.94 198 MET A C 1
ATOM 1615 O O . MET A 1 198 ? -3.403 -7.495 3.215 1.00 92.94 198 MET A O 1
ATOM 1619 N N . ARG A 1 199 ? -3.810 -5.306 2.914 1.00 89.50 199 ARG A N 1
ATOM 1620 C CA . ARG A 1 199 ? -3.550 -5.317 1.466 1.00 89.50 199 ARG A CA 1
ATOM 1621 C C . ARG A 1 199 ? -2.082 -5.586 1.168 1.00 89.50 199 ARG A C 1
ATOM 1623 O O . ARG A 1 199 ? -1.780 -6.336 0.248 1.00 89.50 199 ARG A O 1
ATOM 1630 N N . MET A 1 200 ? -1.185 -5.000 1.959 1.00 90.25 200 MET A N 1
ATOM 1631 C CA . MET A 1 200 ? 0.251 -5.107 1.740 1.00 90.25 200 MET A CA 1
ATOM 1632 C C . MET A 1 200 ? 0.749 -6.536 1.798 1.00 90.25 200 MET A C 1
ATOM 1634 O O . MET A 1 200 ? 1.587 -6.930 0.994 1.00 90.25 200 MET A O 1
ATOM 1638 N N . VAL A 1 201 ? 0.204 -7.298 2.736 1.00 90.31 201 VAL A N 1
ATOM 1639 C CA . VAL A 1 201 ? 0.634 -8.664 3.027 1.00 90.31 201 VAL A CA 1
ATOM 1640 C C . VAL A 1 201 ? -0.223 -9.702 2.305 1.00 90.31 201 VAL A C 1
ATOM 1642 O O . VAL A 1 201 ? -0.004 -10.893 2.486 1.00 90.31 201 VAL A O 1
ATOM 1645 N N . GLY A 1 202 ? -1.200 -9.256 1.508 1.00 89.25 202 GLY A N 1
ATOM 1646 C CA . GLY A 1 202 ? -2.046 -10.128 0.701 1.00 89.25 202 GLY A CA 1
ATOM 1647 C C . GLY A 1 202 ? -3.097 -10.913 1.489 1.00 89.25 202 GLY A C 1
ATOM 1648 O O . GLY A 1 202 ? -3.375 -12.052 1.122 1.00 89.25 202 GLY A O 1
ATOM 1649 N N . VAL A 1 203 ? -3.697 -10.336 2.546 1.00 92.31 203 VAL A N 1
ATOM 1650 C CA . VAL A 1 203 ? -4.787 -11.002 3.293 1.00 92.31 203 VAL A CA 1
ATOM 1651 C C . VAL A 1 203 ? -5.940 -11.326 2.343 1.00 92.31 203 VAL A C 1
ATOM 1653 O O . VAL A 1 203 ? -6.672 -10.442 1.875 1.00 92.31 203 VAL A O 1
ATOM 1656 N N . SER A 1 204 ? -6.097 -12.616 2.088 1.00 91.31 204 SER A N 1
ATOM 1657 C CA . SER A 1 204 ? -6.981 -13.186 1.085 1.00 91.31 204 SER A CA 1
ATOM 1658 C C . SER A 1 204 ? -8.329 -13.566 1.681 1.00 91.31 204 SER A C 1
ATOM 1660 O O . SER A 1 204 ? -8.563 -13.458 2.887 1.00 91.31 204 SER A O 1
ATOM 1662 N N . ASP A 1 205 ? -9.257 -13.983 0.824 1.00 91.81 205 ASP A N 1
ATOM 1663 C CA . ASP A 1 205 ? -10.557 -14.448 1.286 1.00 91.81 205 ASP A CA 1
ATOM 1664 C C . ASP A 1 205 ? -10.422 -15.632 2.264 1.00 91.81 205 ASP A C 1
ATOM 1666 O O . ASP A 1 205 ? -9.558 -16.492 2.104 1.00 91.81 205 ASP A O 1
ATOM 1670 N N . ASN A 1 206 ? -11.287 -15.686 3.278 1.00 93.19 206 ASN A N 1
ATOM 1671 C CA . ASN A 1 206 ? -11.290 -16.680 4.364 1.00 93.19 206 ASN A CA 1
ATOM 1672 C C . ASN A 1 206 ? -10.072 -16.680 5.314 1.00 93.19 206 ASN A C 1
ATOM 1674 O O . ASN A 1 206 ? -10.084 -17.443 6.293 1.00 93.19 206 ASN A O 1
ATOM 1678 N N . ASP A 1 207 ? -9.074 -15.814 5.108 1.00 95.19 207 ASP A N 1
ATOM 1679 C CA . ASP A 1 207 ? -7.970 -15.632 6.056 1.00 95.19 207 ASP A CA 1
ATOM 1680 C C . ASP A 1 207 ? -8.458 -15.108 7.412 1.00 95.19 207 ASP A C 1
ATOM 1682 O O . ASP A 1 207 ? -9.549 -14.544 7.544 1.00 95.19 207 ASP A O 1
ATOM 1686 N N . VAL A 1 208 ? -7.636 -15.303 8.446 1.00 95.88 208 VAL A N 1
ATOM 1687 C CA . VAL A 1 208 ? -7.913 -14.851 9.813 1.00 95.88 208 VAL A CA 1
ATOM 1688 C C . VAL A 1 208 ? -6.900 -13.786 10.218 1.00 95.88 208 VAL A C 1
ATOM 1690 O O . VAL A 1 208 ? -5.700 -14.049 10.258 1.00 95.88 208 VAL A O 1
ATOM 1693 N N . VAL A 1 209 ? -7.389 -12.603 10.587 1.00 96.81 209 VAL A N 1
ATOM 1694 C CA . VAL A 1 209 ? -6.580 -11.524 11.165 1.00 96.81 209 VAL A CA 1
ATOM 1695 C C . VAL A 1 209 ? -6.674 -11.584 12.691 1.00 96.81 209 VAL A C 1
ATOM 1697 O O . VAL A 1 209 ? -7.746 -11.389 13.263 1.00 96.81 209 VAL A O 1
ATOM 1700 N N . LEU A 1 210 ? -5.558 -11.868 13.359 1.00 96.56 210 LEU A N 1
ATOM 1701 C CA . LEU A 1 210 ? -5.471 -11.908 14.821 1.00 96.56 210 LEU A CA 1
ATOM 1702 C C . LEU A 1 210 ? -4.892 -10.598 15.359 1.00 96.56 210 LEU A C 1
ATOM 1704 O O . LEU A 1 210 ? -3.808 -10.187 14.953 1.00 96.56 210 LEU A O 1
ATOM 1708 N N . ASP A 1 211 ? -5.573 -10.003 16.332 1.00 96.31 211 ASP A N 1
ATOM 1709 C CA . ASP A 1 211 ? -5.087 -8.854 17.091 1.00 96.31 211 ASP A CA 1
ATOM 1710 C C . ASP A 1 211 ? -5.312 -9.090 18.587 1.00 96.31 211 ASP A C 1
ATOM 1712 O O . ASP A 1 211 ? -6.435 -9.054 19.093 1.00 96.31 211 ASP A O 1
ATOM 1716 N N . PHE A 1 212 ? -4.222 -9.370 19.299 1.00 95.56 212 PHE A N 1
ATOM 1717 C CA . PHE A 1 212 ? -4.251 -9.702 20.721 1.00 95.56 212 PHE A CA 1
ATOM 1718 C C . PHE A 1 212 ? -4.034 -8.494 21.651 1.00 95.56 212 PHE A C 1
ATOM 1720 O O . PHE A 1 212 ? -3.963 -8.663 22.866 1.00 95.56 212 PHE A O 1
ATOM 1727 N N . PHE A 1 213 ? -3.974 -7.284 21.086 1.00 94.81 213 PHE A N 1
ATOM 1728 C CA . PHE A 1 213 ? -3.977 -6.004 21.796 1.00 94.81 213 PHE A CA 1
ATOM 1729 C C . PHE A 1 213 ? -5.011 -5.073 21.156 1.00 94.81 213 PHE A C 1
ATOM 1731 O O . PHE A 1 213 ? -4.723 -3.936 20.779 1.00 94.81 213 PHE A O 1
ATOM 1738 N N . SER A 1 214 ? -6.235 -5.585 21.015 1.00 93.75 214 SER A N 1
ATOM 1739 C CA . SER A 1 214 ? -7.215 -4.999 20.099 1.00 93.75 214 SER A CA 1
ATOM 1740 C C . SER A 1 214 ? -7.693 -3.597 20.478 1.00 93.75 214 SER A C 1
ATOM 1742 O O . SER A 1 214 ? -8.145 -2.848 19.607 1.00 93.75 214 SER A O 1
ATOM 1744 N N . GLY A 1 215 ? -7.587 -3.207 21.751 1.00 94.12 215 GLY A N 1
ATOM 1745 C CA . GLY A 1 215 ? -7.929 -1.881 22.250 1.00 94.12 215 GLY A CA 1
ATOM 1746 C C . GLY A 1 215 ? -9.339 -1.473 21.835 1.00 94.12 215 GLY A C 1
ATOM 1747 O O . GLY A 1 215 ? -10.328 -2.111 22.183 1.00 94.12 215 GLY A O 1
ATOM 1748 N N . SER A 1 216 ? -9.430 -0.415 21.030 1.00 94.12 216 SER A N 1
ATOM 1749 C CA . SER A 1 216 ? -10.704 0.061 20.479 1.00 94.12 216 SER A CA 1
ATOM 1750 C C . SER A 1 216 ? -11.260 -0.783 19.327 1.00 94.12 216 SER A C 1
ATOM 1752 O O . SER A 1 216 ? -12.199 -0.332 18.694 1.00 94.12 216 SER A 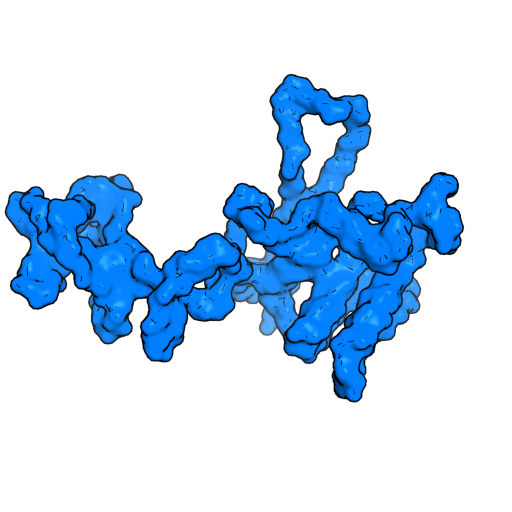O 1
ATOM 1754 N N . ALA A 1 217 ? -10.714 -1.960 19.017 1.00 96.12 217 ALA A N 1
ATOM 1755 C CA . ALA A 1 217 ? -11.153 -2.864 17.948 1.00 96.12 217 ALA A CA 1
ATOM 1756 C C . ALA A 1 217 ? -11.043 -2.307 16.508 1.00 96.12 217 ALA A C 1
ATOM 1758 O O . ALA A 1 217 ? -11.841 -2.666 15.637 1.00 96.12 217 ALA A O 1
ATOM 1759 N N . THR A 1 218 ? -10.036 -1.469 16.220 1.00 96.25 218 THR A N 1
ATOM 1760 C CA . THR A 1 218 ? -9.773 -0.958 14.854 1.00 96.25 218 THR A CA 1
ATOM 1761 C C . THR A 1 218 ? -9.592 -2.094 13.840 1.00 96.25 218 THR A C 1
ATOM 1763 O O . THR A 1 218 ? -10.091 -1.996 12.720 1.00 96.25 218 THR A O 1
ATOM 1766 N N . THR A 1 219 ? -8.929 -3.188 14.230 1.00 97.06 219 THR A N 1
ATOM 1767 C CA . THR A 1 219 ? -8.680 -4.338 13.349 1.00 97.06 219 THR A CA 1
ATOM 1768 C C . THR A 1 219 ? -9.969 -5.001 12.865 1.00 97.06 219 THR A C 1
ATOM 1770 O O . THR A 1 219 ? -10.100 -5.277 11.674 1.00 97.06 219 THR A O 1
ATOM 1773 N N . ALA A 1 220 ? -10.960 -5.186 13.743 1.00 96.81 220 ALA A N 1
ATOM 1774 C CA . ALA A 1 220 ? -12.257 -5.723 13.329 1.00 96.81 220 ALA A CA 1
ATOM 1775 C C . ALA A 1 220 ? -12.977 -4.785 12.355 1.00 96.81 220 ALA A C 1
ATOM 1777 O O . ALA A 1 220 ? -13.491 -5.245 11.339 1.00 96.81 220 ALA A O 1
ATOM 1778 N N . GLU A 1 221 ? -12.971 -3.472 12.614 1.00 96.69 221 GLU A N 1
ATOM 1779 C CA . GLU A 1 221 ? -13.568 -2.507 11.685 1.00 96.69 221 GLU A CA 1
ATOM 1780 C C . GLU A 1 221 ? -12.908 -2.562 10.299 1.00 96.69 221 GLU A C 1
ATOM 1782 O O . GLU A 1 221 ? -13.613 -2.577 9.289 1.00 96.69 221 GLU A O 1
ATOM 1787 N N . ALA A 1 222 ? -11.575 -2.631 10.239 1.00 96.19 222 ALA A N 1
ATOM 1788 C CA 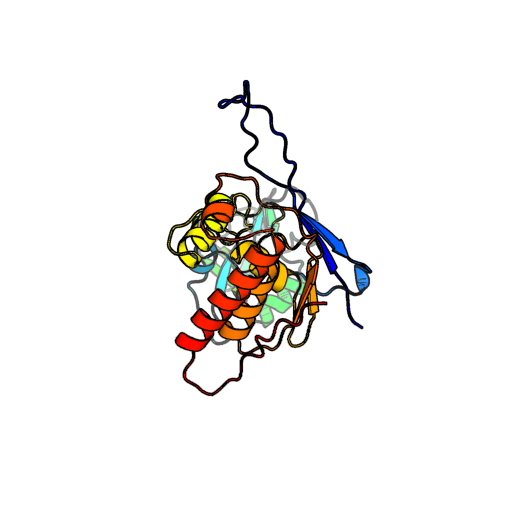. ALA A 1 222 ? -10.838 -2.730 8.981 1.00 96.19 222 ALA A CA 1
ATOM 1789 C C . ALA A 1 222 ? -11.228 -3.982 8.182 1.00 96.19 222 ALA A C 1
ATOM 1791 O O . ALA A 1 222 ? -11.503 -3.880 6.986 1.00 96.19 222 ALA A O 1
ATOM 1792 N N . VAL A 1 223 ? -11.320 -5.137 8.851 1.00 97.06 223 VAL A N 1
ATOM 1793 C CA . VAL A 1 223 ? -11.731 -6.404 8.229 1.00 97.06 223 VAL A CA 1
ATOM 1794 C C . VAL A 1 223 ? -13.177 -6.342 7.736 1.00 97.06 223 VAL A C 1
ATOM 1796 O O . VAL A 1 223 ? -13.447 -6.703 6.593 1.00 97.06 223 VAL A O 1
ATOM 1799 N N . MET A 1 224 ? -14.104 -5.838 8.555 1.00 96.00 224 MET A N 1
ATOM 1800 C CA . MET A 1 224 ? -15.520 -5.733 8.187 1.00 96.00 224 MET A CA 1
ATOM 1801 C C . MET A 1 224 ? -15.739 -4.808 6.991 1.00 96.00 224 MET A C 1
ATOM 1803 O O . MET A 1 224 ? -16.496 -5.151 6.086 1.00 96.00 224 MET A O 1
ATOM 1807 N N . ARG A 1 225 ? -15.064 -3.652 6.963 1.00 95.19 225 ARG A N 1
ATOM 1808 C CA . ARG A 1 225 ? -15.136 -2.727 5.825 1.00 95.19 225 ARG A CA 1
ATOM 1809 C C . ARG A 1 225 ? -14.509 -3.323 4.571 1.00 95.19 225 ARG A C 1
ATOM 1811 O O . ARG A 1 225 ? -15.102 -3.197 3.510 1.00 95.19 225 ARG A O 1
ATOM 1818 N N . ALA A 1 226 ? -13.363 -3.998 4.684 1.00 94.06 226 ALA A N 1
ATOM 1819 C CA . ALA A 1 226 ? -12.742 -4.672 3.544 1.00 94.06 226 ALA A CA 1
ATOM 1820 C C . ALA A 1 226 ? -13.687 -5.718 2.930 1.00 94.06 226 ALA A C 1
ATOM 1822 O O . ALA A 1 226 ? -13.929 -5.672 1.732 1.00 94.06 226 ALA A O 1
ATOM 1823 N N . ASN A 1 227 ? -14.298 -6.572 3.758 1.00 95.00 227 ASN A N 1
ATOM 1824 C CA . ASN A 1 227 ? -15.285 -7.554 3.303 1.00 95.00 227 ASN A CA 1
ATOM 1825 C C . ASN A 1 227 ? -16.530 -6.913 2.676 1.00 95.00 227 ASN A C 1
ATOM 1827 O O . ASN A 1 227 ? -17.073 -7.444 1.714 1.00 95.00 227 ASN A O 1
ATOM 1831 N N . ALA A 1 228 ? -17.002 -5.781 3.205 1.00 93.44 228 ALA A N 1
ATOM 1832 C CA . ALA A 1 228 ? -18.122 -5.055 2.610 1.00 93.44 228 ALA A CA 1
ATOM 1833 C C . ALA A 1 228 ? -17.758 -4.436 1.248 1.00 93.44 228 ALA A C 1
ATOM 1835 O O . ALA A 1 228 ? -18.591 -4.412 0.347 1.00 93.44 228 ALA A O 1
ATOM 1836 N N . GLU A 1 229 ? -16.520 -3.956 1.095 1.00 91.19 229 GLU A N 1
ATOM 1837 C CA . GLU A 1 229 ? -16.007 -3.338 -0.134 1.00 91.19 229 GLU A CA 1
ATOM 1838 C C . GLU A 1 229 ? -15.824 -4.349 -1.273 1.00 91.19 229 GLU A C 1
ATOM 1840 O O . GLU A 1 229 ? -16.190 -4.051 -2.408 1.00 91.19 229 GLU A O 1
ATOM 1845 N N . ASP A 1 230 ? -15.254 -5.524 -0.990 1.00 91.62 230 ASP A N 1
ATOM 1846 C CA . ASP A 1 230 ? -14.905 -6.518 -2.016 1.00 91.62 230 ASP A CA 1
ATOM 1847 C C . ASP A 1 230 ? -15.774 -7.785 -2.001 1.00 91.62 230 ASP A C 1
ATOM 1849 O O . ASP A 1 230 ? -15.610 -8.667 -2.843 1.00 91.62 230 ASP A O 1
ATOM 1853 N N . GLY A 1 231 ? -16.738 -7.874 -1.082 1.00 90.81 231 GLY A N 1
ATOM 1854 C CA . GLY A 1 231 ? -17.593 -9.047 -0.917 1.00 90.81 231 GLY A CA 1
ATOM 1855 C C . GLY A 1 231 ? -16.878 -10.261 -0.321 1.00 90.81 231 GLY A C 1
ATOM 1856 O O . GLY A 1 231 ? -17.412 -11.364 -0.433 1.00 90.81 231 GLY A O 1
ATOM 1857 N N . GLY A 1 232 ? -15.694 -10.079 0.269 1.00 92.31 232 GLY A N 1
ATOM 1858 C CA . GLY A 1 232 ? -14.925 -11.139 0.905 1.00 92.31 232 GLY A CA 1
ATOM 1859 C C . GLY A 1 232 ? -15.495 -11.605 2.248 1.00 92.31 232 GLY A C 1
ATOM 1860 O O . GLY A 1 232 ? -16.438 -11.050 2.812 1.00 92.31 232 GLY A O 1
ATOM 1861 N N . ASN A 1 233 ? -14.864 -12.638 2.787 1.00 94.31 233 ASN A N 1
ATOM 1862 C CA . ASN A 1 233 ? -15.228 -13.371 3.992 1.00 94.31 233 ASN A CA 1
ATOM 1863 C C . ASN A 1 233 ? -14.006 -13.561 4.912 1.00 94.31 233 ASN A C 1
ATOM 1865 O O . ASN A 1 233 ? -13.812 -14.599 5.551 1.00 94.31 233 ASN A O 1
ATOM 1869 N N . ARG A 1 234 ? -13.148 -12.537 4.991 1.00 96.19 234 ARG A N 1
ATOM 1870 C CA . ARG A 1 234 ? -12.044 -12.488 5.960 1.00 96.19 234 ARG A CA 1
ATOM 1871 C C . ARG A 1 234 ? -12.602 -12.523 7.377 1.00 96.19 234 ARG A C 1
ATOM 1873 O O . ARG A 1 234 ? -13.613 -11.890 7.677 1.00 96.19 234 ARG A O 1
ATOM 1880 N N . ARG A 1 235 ? -11.922 -13.225 8.271 1.00 96.19 235 ARG A N 1
ATOM 1881 C CA . ARG A 1 235 ? -12.305 -13.374 9.677 1.00 96.19 235 ARG A CA 1
ATOM 1882 C C . ARG A 1 235 ? -11.325 -12.619 10.560 1.00 96.19 235 ARG A C 1
ATOM 1884 O O . ARG A 1 235 ? -10.191 -12.360 10.167 1.00 96.19 235 ARG A O 1
ATOM 1891 N N . PHE A 1 236 ? -11.747 -12.290 11.773 1.00 96.62 236 PHE A N 1
ATOM 1892 C CA . PHE A 1 236 ? -10.870 -11.689 12.769 1.00 96.62 236 PHE A CA 1
ATOM 1893 C C . PHE A 1 236 ? -11.023 -12.369 14.126 1.00 96.62 236 PHE A C 1
ATOM 1895 O O . PHE A 1 236 ? -12.100 -12.854 14.472 1.00 96.62 236 PHE A O 1
ATOM 1902 N N . ILE A 1 237 ? -9.939 -12.380 14.897 1.00 96.38 237 ILE A N 1
ATOM 1903 C CA . ILE A 1 237 ? -9.920 -12.777 16.305 1.00 96.38 237 ILE A CA 1
ATOM 1904 C C . ILE A 1 237 ? -9.315 -11.612 17.078 1.00 96.38 237 ILE A C 1
ATOM 1906 O O . ILE A 1 237 ? -8.204 -11.182 16.774 1.00 96.38 237 ILE A O 1
ATOM 1910 N N . LEU A 1 238 ? -10.051 -11.101 18.062 1.00 95.94 238 LEU A N 1
ATOM 1911 C CA . LEU A 1 238 ? -9.588 -10.023 18.927 1.00 95.94 238 LEU A CA 1
ATOM 1912 C C . LEU A 1 238 ? -9.424 -10.528 20.357 1.00 95.94 238 LEU A C 1
ATOM 1914 O O . LEU A 1 238 ? -10.312 -11.206 20.872 1.00 95.94 238 LEU A O 1
ATOM 1918 N N . VAL A 1 239 ? -8.329 -10.143 21.009 1.00 95.56 239 VAL A N 1
ATOM 1919 C CA . VAL A 1 239 ? -8.141 -10.312 22.456 1.00 95.56 239 VAL A CA 1
ATOM 1920 C C . VAL A 1 239 ? -7.971 -8.932 23.086 1.00 95.56 239 VAL A C 1
ATOM 1922 O O . VAL A 1 239 ? -7.289 -8.061 22.539 1.00 95.56 239 VAL A O 1
ATOM 1925 N N . GLN A 1 240 ? -8.648 -8.711 24.211 1.00 94.06 240 GLN A N 1
ATOM 1926 C CA . GLN A 1 240 ? -8.564 -7.482 24.993 1.00 94.06 240 GLN A CA 1
ATOM 1927 C C . GLN A 1 240 ? -8.728 -7.808 26.474 1.00 94.06 240 GLN A C 1
ATOM 1929 O O . GLN A 1 240 ? -9.654 -8.523 26.855 1.00 94.06 240 GLN A O 1
ATOM 1934 N N . LEU A 1 241 ? -7.845 -7.255 27.305 1.00 94.94 241 LEU A N 1
ATOM 1935 C CA . LEU A 1 241 ? -8.005 -7.312 28.754 1.00 94.94 241 LEU A CA 1
ATOM 1936 C C . LEU A 1 241 ? -9.141 -6.375 29.197 1.00 94.94 241 LEU A C 1
ATOM 1938 O O . LEU A 1 241 ? -9.252 -5.270 28.648 1.00 94.94 241 LEU A O 1
ATOM 1942 N N . PRO A 1 242 ? -9.952 -6.760 30.200 1.00 94.12 242 PRO A N 1
ATOM 1943 C CA . PRO A 1 242 ? -11.053 -5.950 30.718 1.00 94.12 242 PRO A CA 1
ATOM 1944 C C . PRO A 1 242 ? -10.555 -4.808 31.620 1.00 94.12 242 PRO A C 1
ATOM 1946 O O . PRO A 1 242 ? -10.976 -4.683 32.763 1.00 94.12 242 PRO A O 1
ATOM 1949 N N . GLU A 1 243 ? -9.658 -3.968 31.106 1.00 93.38 243 GLU A N 1
ATOM 1950 C CA . GLU A 1 243 ? -9.153 -2.782 31.803 1.00 93.38 243 GLU A CA 1
ATOM 1951 C C . GLU A 1 243 ? -10.287 -1.775 32.026 1.00 93.38 243 GLU A C 1
ATOM 1953 O O . GLU A 1 243 ? -10.964 -1.366 31.074 1.00 93.38 243 GLU A O 1
ATOM 1958 N N . GLU A 1 244 ? -10.506 -1.399 33.284 1.00 95.50 244 GLU A N 1
ATOM 1959 C CA . GLU A 1 244 ? -11.577 -0.490 33.680 1.00 95.50 244 GLU A CA 1
ATOM 1960 C C . GLU A 1 244 ? -11.396 0.903 33.073 1.00 95.50 244 GLU A C 1
ATOM 1962 O O . GLU A 1 244 ? -10.297 1.453 32.979 1.00 95.50 244 GLU A O 1
ATOM 1967 N N . CYS A 1 245 ? -12.508 1.497 32.651 1.00 91.94 245 CYS A N 1
ATOM 1968 C CA . CYS A 1 245 ? -12.509 2.881 32.209 1.00 91.94 245 CYS A CA 1
ATOM 1969 C C . CYS A 1 245 ? -12.318 3.800 33.416 1.00 91.94 245 CYS A C 1
ATOM 1971 O O . CYS A 1 245 ? -13.021 3.678 34.415 1.00 91.94 245 CYS A O 1
ATOM 1973 N N . LYS A 1 246 ? -11.398 4.763 33.295 1.00 90.62 246 LYS A N 1
ATOM 1974 C CA . LYS A 1 246 ? -11.199 5.787 34.326 1.00 90.62 246 LYS A CA 1
ATOM 1975 C C . LYS A 1 246 ? -12.508 6.527 34.602 1.00 90.62 246 LYS A C 1
ATOM 1977 O O . LYS A 1 246 ? -13.237 6.879 33.668 1.00 90.62 246 LYS A O 1
ATOM 1982 N N . GLU A 1 247 ? -12.761 6.799 35.875 1.00 91.12 247 GLU A N 1
ATOM 1983 C CA . GLU A 1 247 ? -13.911 7.584 36.313 1.00 91.12 247 GLU A CA 1
ATOM 1984 C C . GLU A 1 247 ? -13.902 8.991 35.706 1.00 91.12 247 GLU A C 1
ATOM 1986 O O . GLU A 1 247 ? -12.854 9.536 35.351 1.00 91.12 247 GLU A O 1
ATOM 1991 N N . ASN A 1 248 ? -15.090 9.592 35.601 1.00 90.88 248 ASN A N 1
ATOM 1992 C CA . ASN A 1 248 ? -15.295 10.943 35.070 1.00 90.88 248 ASN A CA 1
ATOM 1993 C C . ASN A 1 248 ? -14.759 11.157 33.642 1.00 90.88 248 ASN A C 1
ATOM 1995 O O . ASN A 1 248 ? -14.525 12.290 33.223 1.00 90.88 248 ASN A O 1
ATOM 1999 N N . THR A 1 249 ? -14.592 10.081 32.870 1.00 91.31 249 THR A N 1
ATOM 2000 C CA . THR A 1 249 ? -14.272 10.161 31.444 1.00 91.31 249 THR A CA 1
ATOM 2001 C C . THR A 1 249 ? -15.545 10.101 30.596 1.00 91.31 249 THR A C 1
ATOM 2003 O O . THR A 1 249 ? -16.563 9.565 31.046 1.00 91.31 249 THR A O 1
ATOM 2006 N N . PRO A 1 250 ? -15.514 10.570 29.333 1.00 91.88 250 PRO A N 1
ATOM 2007 C CA . PRO A 1 250 ? -16.649 10.402 28.426 1.00 91.88 250 PRO A CA 1
ATOM 2008 C C . PRO A 1 250 ? -17.072 8.935 28.264 1.00 91.88 250 PRO A C 1
ATOM 2010 O O . PRO A 1 250 ? -18.253 8.649 28.095 1.00 91.88 250 PRO A O 1
ATOM 2013 N N . ALA A 1 251 ? -16.121 7.996 28.348 1.00 92.06 251 ALA A N 1
ATOM 2014 C CA . ALA A 1 251 ? -16.405 6.567 28.295 1.00 92.06 251 ALA A CA 1
ATOM 2015 C C . ALA A 1 251 ? -17.225 6.091 29.504 1.00 92.06 251 ALA A C 1
ATOM 2017 O O . ALA A 1 251 ? -18.260 5.449 29.319 1.00 92.06 251 ALA A O 1
ATOM 2018 N N . SER A 1 252 ? -16.807 6.446 30.725 1.00 91.50 252 SER A N 1
ATOM 2019 C CA . SER A 1 252 ? -17.528 6.054 31.941 1.00 91.50 252 SER A CA 1
ATOM 2020 C C . SER A 1 252 ? -18.907 6.717 32.016 1.00 91.50 252 SER A C 1
ATOM 2022 O O . SER A 1 252 ? -19.886 6.064 32.363 1.00 91.50 252 SER A O 1
ATOM 2024 N N . GLN A 1 253 ? -19.015 7.993 31.622 1.00 93.81 253 GLN A N 1
ATOM 2025 C CA . GLN A 1 253 ? -20.287 8.729 31.562 1.00 93.81 253 GLN A CA 1
ATOM 2026 C C . GLN A 1 253 ? -21.256 8.152 30.520 1.00 93.81 253 GLN A C 1
ATOM 2028 O O . GLN A 1 253 ? -22.467 8.184 30.719 1.00 93.81 253 GLN A O 1
ATOM 2033 N N . ALA A 1 254 ? -20.731 7.581 29.432 1.00 92.75 254 ALA A N 1
ATOM 2034 C CA . ALA A 1 254 ? -21.513 6.856 28.434 1.00 92.75 254 ALA A CA 1
ATOM 2035 C C . ALA A 1 254 ? -21.857 5.408 28.851 1.00 92.75 254 ALA A C 1
ATOM 2037 O O . ALA A 1 254 ? -22.474 4.682 28.072 1.00 92.75 254 ALA A O 1
ATOM 2038 N N . GLY A 1 255 ? -21.473 4.981 30.061 1.00 94.12 255 GLY A N 1
ATOM 2039 C CA . GLY A 1 255 ? -21.813 3.676 30.629 1.00 94.12 255 GLY A CA 1
ATOM 2040 C C . GLY A 1 255 ? -20.855 2.535 30.273 1.00 94.12 255 GLY A C 1
ATOM 2041 O O . GLY A 1 255 ? -21.148 1.380 30.591 1.00 94.12 255 GLY A O 1
ATOM 2042 N N . TYR A 1 256 ? -19.711 2.813 29.638 1.00 94.62 256 TYR A N 1
ATOM 2043 C CA . TYR A 1 256 ? -18.712 1.781 29.349 1.00 94.62 256 TYR A CA 1
ATOM 2044 C C . TYR A 1 256 ? -17.867 1.496 30.592 1.00 94.62 256 TYR A C 1
ATOM 2046 O O . TYR A 1 256 ? -17.165 2.370 31.097 1.00 94.62 256 TYR A O 1
ATOM 2054 N N . ARG A 1 257 ? -17.932 0.252 31.079 1.00 94.00 257 ARG A N 1
ATOM 2055 C CA . ARG A 1 257 ? -17.208 -0.184 32.285 1.00 94.00 257 ARG A CA 1
ATOM 2056 C C . ARG A 1 257 ? -15.725 -0.423 32.027 1.00 94.00 257 ARG A C 1
ATOM 2058 O O . ARG A 1 257 ? -14.895 -0.111 32.868 1.00 94.00 257 ARG A O 1
ATOM 2065 N N . ASN A 1 258 ? -15.397 -1.002 30.876 1.00 94.25 258 ASN A N 1
ATOM 2066 C CA . ASN A 1 258 ? -14.036 -1.370 30.507 1.00 94.25 258 ASN A CA 1
ATOM 2067 C C . ASN A 1 258 ? -13.811 -1.223 28.997 1.00 94.25 258 ASN A C 1
ATOM 2069 O O . ASN A 1 258 ? -14.756 -1.054 28.218 1.00 94.25 258 ASN A O 1
ATOM 2073 N N . ILE A 1 259 ? -12.547 -1.315 28.582 1.00 93.62 259 ILE A N 1
ATOM 2074 C CA . ILE A 1 259 ? -12.141 -1.175 27.176 1.00 93.62 259 ILE A CA 1
ATOM 2075 C C . ILE A 1 259 ? -12.810 -2.232 26.276 1.00 93.62 259 ILE A C 1
ATOM 2077 O O . ILE A 1 259 ? -13.160 -1.925 25.134 1.00 93.62 259 ILE A O 1
ATOM 2081 N N . CYS A 1 260 ? -13.061 -3.450 26.776 1.00 94.12 260 CYS A N 1
ATOM 2082 C CA . CYS A 1 260 ? -13.735 -4.495 25.998 1.00 94.12 260 CYS A CA 1
ATOM 2083 C C . CYS A 1 260 ? -15.137 -4.063 25.547 1.00 94.12 260 CYS A C 1
ATOM 2085 O O . CYS A 1 260 ? -15.522 -4.340 24.411 1.00 94.12 260 CYS A O 1
ATOM 2087 N N . GLU A 1 261 ? -15.898 -3.374 26.403 1.00 94.69 261 GLU A N 1
ATOM 2088 C CA . GLU A 1 261 ? -17.242 -2.895 26.055 1.00 94.69 261 GLU A CA 1
ATOM 2089 C C . GLU A 1 261 ? -17.210 -1.827 24.956 1.00 94.69 261 GLU A C 1
ATOM 2091 O O . GLU A 1 261 ? -18.049 -1.850 24.054 1.00 94.69 261 GLU A O 1
ATOM 2096 N N . ILE A 1 262 ? -16.192 -0.960 24.959 1.00 94.44 262 ILE A N 1
ATOM 2097 C CA . ILE A 1 262 ? -15.960 0.011 23.881 1.00 94.44 262 ILE A CA 1
ATOM 2098 C C . ILE A 1 262 ? -15.693 -0.711 22.554 1.00 94.44 262 ILE A C 1
ATOM 2100 O O . ILE A 1 262 ? -16.327 -0.401 21.542 1.00 94.44 262 ILE A O 1
ATOM 2104 N N . GLY A 1 263 ? -14.784 -1.692 22.553 1.00 94.56 263 GLY A N 1
ATOM 2105 C CA . GLY A 1 263 ? -14.451 -2.473 21.359 1.00 94.56 263 GLY A CA 1
ATOM 2106 C C . GLY A 1 263 ? -15.655 -3.240 20.803 1.00 94.56 263 GLY A C 1
ATOM 2107 O O . GLY A 1 263 ? -15.946 -3.160 19.608 1.00 94.56 263 GLY A O 1
ATOM 2108 N N . LYS A 1 264 ? -16.421 -3.919 21.671 1.00 94.56 264 LYS A N 1
ATOM 2109 C CA . LYS A 1 264 ? -17.670 -4.604 21.290 1.00 94.56 264 LYS A CA 1
ATOM 2110 C C . LYS A 1 264 ? -18.672 -3.632 20.673 1.00 94.56 264 LYS A C 1
ATOM 2112 O O . LYS A 1 264 ? -19.259 -3.936 19.635 1.00 94.56 264 LYS A O 1
ATOM 2117 N N . GLU A 1 265 ? -18.868 -2.466 21.285 1.00 95.62 265 GLU A N 1
ATOM 2118 C CA . GLU A 1 265 ? -19.830 -1.488 20.782 1.00 95.62 265 GLU A CA 1
ATOM 2119 C C . GLU A 1 265 ? -19.391 -0.867 19.454 1.00 95.62 265 GLU A C 1
ATOM 2121 O O . GLU A 1 265 ? -20.231 -0.675 18.570 1.00 95.62 265 GLU A O 1
ATOM 2126 N N . ARG A 1 266 ? -18.086 -0.641 19.247 1.00 95.62 266 ARG A N 1
ATOM 2127 C CA . ARG A 1 266 ? -17.559 -0.230 17.939 1.00 95.62 266 ARG A CA 1
ATOM 2128 C C . ARG A 1 266 ? -17.946 -1.240 16.868 1.00 95.62 266 ARG A C 1
ATOM 2130 O O . ARG A 1 266 ? -18.511 -0.847 15.850 1.00 95.62 266 ARG A O 1
ATOM 2137 N N . ILE A 1 267 ? -17.710 -2.531 17.114 1.00 95.69 267 ILE A N 1
ATOM 2138 C CA . ILE A 1 267 ? -18.038 -3.598 16.158 1.00 95.69 267 ILE A CA 1
ATOM 2139 C C . ILE A 1 267 ? -19.539 -3.608 15.843 1.00 95.69 267 ILE A C 1
ATOM 2141 O O . ILE A 1 267 ? -19.917 -3.644 14.673 1.00 95.69 267 ILE A O 1
ATOM 2145 N N . ARG A 1 268 ? -20.410 -3.492 16.857 1.00 95.00 268 ARG A N 1
ATOM 2146 C CA . ARG A 1 268 ? -21.869 -3.418 16.646 1.00 95.00 268 ARG A CA 1
ATOM 2147 C C . ARG A 1 268 ? -22.273 -2.208 15.804 1.00 95.00 268 ARG A C 1
ATOM 2149 O O . ARG A 1 268 ? -23.121 -2.329 14.923 1.00 95.00 268 ARG A O 1
ATOM 2156 N N . ARG A 1 269 ? -21.690 -1.034 16.061 1.00 94.94 269 ARG A N 1
ATOM 2157 C CA . ARG A 1 269 ? -21.972 0.195 15.298 1.00 94.94 269 ARG A CA 1
ATOM 2158 C C . ARG A 1 269 ? -21.512 0.082 13.850 1.00 94.94 269 ARG A C 1
ATOM 2160 O O . ARG A 1 269 ? -22.289 0.417 12.962 1.00 94.94 269 ARG A O 1
ATOM 2167 N N . VAL A 1 270 ? -20.312 -0.446 13.612 1.00 94.56 270 VAL A N 1
ATOM 2168 C CA . VAL A 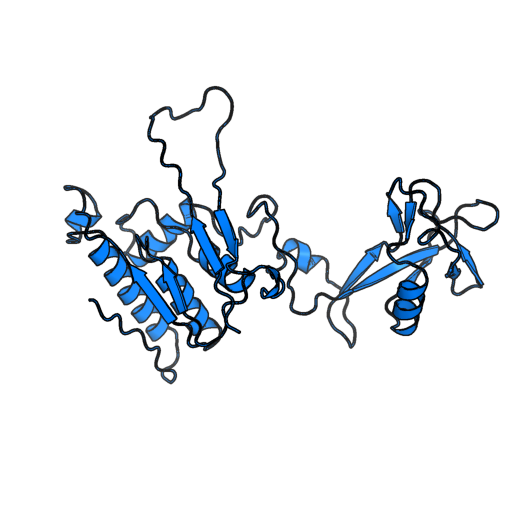1 270 ? -19.796 -0.698 12.258 1.00 94.56 270 VAL A CA 1
ATOM 2169 C C . VAL A 1 270 ? -20.675 -1.711 11.523 1.00 94.56 270 VAL A C 1
ATOM 2171 O O . VAL A 1 270 ? -21.048 -1.461 10.381 1.00 94.56 270 VAL A O 1
ATOM 2174 N N . ALA A 1 271 ? -21.077 -2.805 12.179 1.00 92.31 271 ALA A N 1
ATOM 2175 C CA . ALA A 1 271 ? -21.973 -3.803 11.590 1.00 92.31 271 ALA A CA 1
ATOM 2176 C C . ALA A 1 271 ? -23.304 -3.179 11.152 1.00 92.31 271 ALA A C 1
ATOM 2178 O O . ALA A 1 271 ? -23.735 -3.383 10.020 1.00 92.31 271 ALA A O 1
ATOM 2179 N N . ARG A 1 272 ? -23.929 -2.373 12.025 1.00 93.62 272 ARG A N 1
ATOM 2180 C CA . ARG A 1 272 ? -25.168 -1.644 11.706 1.00 93.62 272 ARG A CA 1
ATOM 2181 C C . ARG A 1 272 ? -24.976 -0.674 10.540 1.00 93.62 272 ARG A C 1
ATOM 2183 O O . ARG A 1 272 ? -25.818 -0.639 9.650 1.00 93.62 272 ARG A O 1
ATOM 2190 N N . ALA A 1 273 ? -23.874 0.078 10.524 1.00 91.56 273 ALA A N 1
ATOM 2191 C CA . ALA A 1 273 ? -23.578 1.024 9.451 1.00 91.56 273 ALA A CA 1
ATOM 2192 C C . ALA A 1 273 ? -23.429 0.317 8.093 1.00 91.56 273 ALA A C 1
ATOM 2194 O O . ALA A 1 273 ? -24.078 0.713 7.129 1.00 91.56 273 ALA A O 1
ATOM 2195 N N . ILE A 1 274 ? -22.653 -0.769 8.034 1.00 90.94 274 ILE A N 1
ATOM 2196 C CA . ILE A 1 274 ? -22.477 -1.572 6.814 1.00 90.94 274 ILE A CA 1
ATOM 2197 C C . ILE A 1 274 ? -23.814 -2.175 6.363 1.00 90.94 274 ILE A C 1
ATOM 2199 O O . ILE A 1 274 ? -24.171 -2.063 5.192 1.00 90.94 274 ILE A O 1
ATOM 2203 N N . ALA A 1 275 ? -24.589 -2.752 7.286 1.00 86.44 275 ALA A N 1
ATOM 2204 C CA . ALA A 1 275 ? -25.893 -3.333 6.969 1.00 86.44 275 ALA A CA 1
ATOM 2205 C C . ALA A 1 275 ? -26.882 -2.295 6.413 1.00 86.44 275 ALA A C 1
ATOM 2207 O O . ALA A 1 275 ? -27.647 -2.613 5.514 1.00 86.44 275 ALA A O 1
ATOM 2208 N N . SER A 1 276 ? -26.843 -1.049 6.900 1.00 86.25 276 SER A N 1
ATOM 2209 C CA . SER A 1 276 ? -27.706 0.029 6.395 1.00 86.25 276 SER A CA 1
ATOM 2210 C C . SER A 1 276 ? -27.329 0.543 5.001 1.00 86.25 276 SER A C 1
ATOM 2212 O O . SER A 1 276 ? -28.150 1.172 4.343 1.00 86.25 276 SER A O 1
ATOM 2214 N N . GLN A 1 277 ? -26.092 0.300 4.560 1.00 77.38 277 GLN A N 1
ATOM 2215 C CA . GLN A 1 277 ? -25.560 0.763 3.272 1.00 77.38 277 GLN A CA 1
ATOM 2216 C C . GLN A 1 277 ? -25.601 -0.312 2.180 1.00 77.38 277 GLN A C 1
ATOM 2218 O O . GLN A 1 277 ? -25.444 0.010 1.005 1.00 77.38 277 GLN A O 1
ATOM 2223 N N . THR A 1 278 ? -25.783 -1.577 2.556 1.00 60.69 278 THR A N 1
ATOM 2224 C CA . THR A 1 278 ? -25.757 -2.704 1.623 1.00 60.69 278 THR A CA 1
ATOM 2225 C C . THR A 1 278 ? -27.193 -3.117 1.330 1.00 60.69 278 THR A C 1
ATOM 2227 O O . THR A 1 278 ? -27.902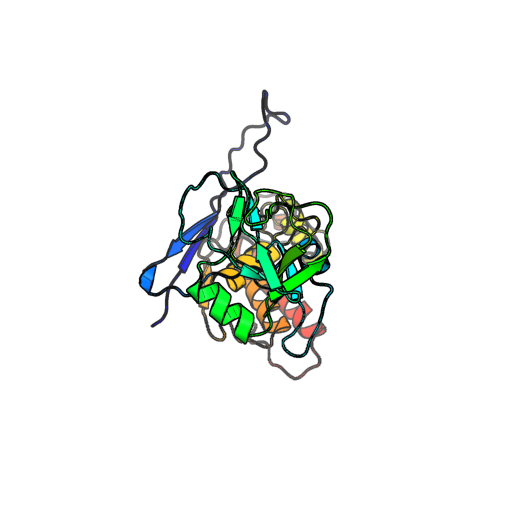 -3.533 2.246 1.00 60.69 278 THR A O 1
ATOM 2230 N N . ASP A 1 279 ? -27.629 -3.009 0.073 1.00 48.62 279 ASP A N 1
ATOM 2231 C CA . ASP A 1 279 ? -28.933 -3.526 -0.349 1.00 48.62 279 ASP A CA 1
ATOM 2232 C C . ASP A 1 279 ? -29.045 -5.007 0.051 1.00 48.62 279 ASP A C 1
ATOM 2234 O O . ASP A 1 279 ? -28.110 -5.802 -0.097 1.00 48.62 279 ASP A O 1
ATOM 2238 N N . CYS A 1 280 ? -30.171 -5.351 0.661 1.00 41.53 280 CYS A N 1
ATOM 2239 C CA . CYS A 1 280 ? -30.376 -6.559 1.449 1.00 41.53 280 CYS A CA 1
ATOM 2240 C C . CYS A 1 280 ? -30.219 -7.845 0.603 1.00 41.53 280 CYS A C 1
ATOM 2242 O O . CYS A 1 280 ? -31.195 -8.324 0.041 1.00 41.53 280 CYS A O 1
ATOM 2244 N N . THR A 1 281 ? -29.012 -8.414 0.464 1.00 33.72 281 THR A N 1
ATOM 2245 C CA . THR A 1 281 ? -28.818 -9.793 -0.068 1.00 33.72 281 THR A CA 1
ATOM 2246 C C . THR A 1 281 ? -27.508 -10.497 0.314 1.00 33.72 281 THR A C 1
ATOM 2248 O O . THR A 1 281 ? -27.402 -11.703 0.097 1.00 33.72 281 THR A O 1
ATOM 2251 N N . LYS A 1 282 ? -26.516 -9.834 0.926 1.00 41.12 282 LYS A N 1
ATOM 2252 C CA . LYS A 1 282 ? -25.312 -10.516 1.440 1.00 41.12 282 LYS A CA 1
ATOM 2253 C C . LYS A 1 282 ? -25.313 -10.498 2.965 1.00 41.12 282 LYS A C 1
ATOM 2255 O O . LYS A 1 282 ? -25.138 -9.451 3.581 1.00 41.12 282 LYS A O 1
ATOM 2260 N N . ILE A 1 283 ? -25.541 -11.661 3.577 1.00 39.56 283 ILE A N 1
ATOM 2261 C CA . ILE A 1 283 ? -25.449 -11.849 5.029 1.00 39.56 283 ILE A CA 1
ATOM 2262 C C . ILE A 1 283 ? -24.006 -11.547 5.446 1.00 39.56 283 ILE A C 1
ATOM 2264 O O . ILE A 1 283 ? -23.111 -12.371 5.278 1.00 39.56 283 ILE A O 1
ATOM 2268 N N . VAL A 1 284 ? -23.770 -10.360 6.000 1.00 43.94 284 VAL A N 1
ATOM 2269 C CA . VAL A 1 284 ? -22.527 -10.070 6.714 1.00 43.94 284 VAL A CA 1
ATOM 2270 C C . VAL A 1 284 ? -22.603 -10.850 8.024 1.00 43.94 284 VAL A C 1
ATOM 2272 O O . VAL A 1 284 ? -23.382 -10.503 8.914 1.00 43.94 284 VAL A O 1
ATOM 2275 N N . HIS A 1 285 ? -21.825 -11.926 8.155 1.00 44.91 285 HIS A N 1
ATOM 2276 C CA . HIS A 1 285 ? -21.662 -12.644 9.421 1.00 44.91 285 HIS A CA 1
ATOM 2277 C C . HIS A 1 285 ? -20.931 -11.748 10.444 1.00 44.91 285 HIS A C 1
ATOM 2279 O O . HIS A 1 285 ? -19.746 -11.905 10.708 1.00 44.91 285 HIS A O 1
ATOM 2285 N N . GLY A 1 286 ? -21.642 -10.778 11.028 1.00 45.53 286 GLY A N 1
ATOM 2286 C CA . GLY A 1 286 ? -21.145 -9.842 12.046 1.00 45.53 286 GLY A CA 1
ATOM 2287 C C . GLY A 1 286 ? -21.300 -10.341 13.487 1.00 45.53 286 GLY A C 1
ATOM 2288 O O . GLY A 1 286 ? -21.334 -9.541 14.421 1.00 45.53 286 GLY A O 1
ATOM 2289 N N . GLY A 1 287 ? -21.466 -11.651 13.686 1.00 49.91 287 GLY A N 1
ATOM 2290 C CA . GLY A 1 287 ? -21.640 -12.233 15.012 1.00 49.91 287 GLY A CA 1
ATOM 2291 C C . GLY A 1 287 ? -20.323 -12.263 15.782 1.00 49.91 287 GLY A C 1
ATOM 2292 O O . GLY A 1 287 ? -19.484 -13.122 15.530 1.00 49.91 287 GLY A O 1
ATOM 2293 N N . VAL A 1 288 ? -20.151 -11.367 16.755 1.00 55.16 288 VAL A N 1
ATOM 2294 C CA . VAL A 1 288 ? -19.067 -11.475 17.742 1.00 55.16 288 VAL A CA 1
ATOM 2295 C C . VAL A 1 288 ? -19.507 -12.455 18.825 1.00 55.16 288 VAL A C 1
ATOM 2297 O O . VAL A 1 288 ? -20.458 -12.184 19.558 1.00 55.16 288 VAL A O 1
ATOM 2300 N N . ARG A 1 289 ? -18.816 -13.590 18.943 1.00 55.19 289 ARG A N 1
ATOM 2301 C CA . ARG A 1 289 ? -18.934 -14.473 20.109 1.00 55.19 289 ARG A CA 1
ATOM 2302 C C . ARG A 1 289 ? -17.843 -14.084 21.102 1.00 55.19 289 ARG A C 1
ATOM 2304 O O . ARG A 1 289 ? -16.665 -14.189 20.781 1.00 55.19 289 ARG A O 1
ATOM 2311 N N . GLY A 1 290 ? -18.248 -13.568 22.259 1.00 57.53 290 GLY A N 1
ATOM 2312 C CA . GLY A 1 290 ? -17.340 -13.376 23.388 1.00 57.53 290 GLY A CA 1
ATOM 2313 C C . GLY A 1 290 ? -17.088 -14.714 24.074 1.00 57.53 290 GLY A C 1
ATOM 2314 O O . GLY A 1 290 ? -18.026 -15.500 24.210 1.00 57.53 290 GLY A O 1
ATOM 2315 N N . PHE A 1 291 ? -15.842 -14.947 24.471 1.00 51.66 291 PHE A N 1
ATOM 2316 C CA . PHE A 1 291 ? -15.423 -16.058 25.321 1.00 51.66 291 PHE A CA 1
ATOM 2317 C C . PHE A 1 291 ? -14.938 -15.506 26.658 1.00 51.66 291 PHE A C 1
ATOM 2319 O O . PHE A 1 291 ? -14.450 -14.349 26.657 1.00 51.66 291 PHE A O 1
#

Nearest PDB structures (foldseek):
  6k0w-assembly2_A  TM=5.324E-01  e=5.440E-14  Helicobacter pylori 26695
  4zcf-assembly1_B  TM=5.616E-01  e=4.358E-13  Escherichia coli
  6k0w-assembly1_B  TM=6.315E-01  e=1.975E-10  Helicobacter pylori 26695
  6k0w-assembly1_D  TM=6.347E-01  e=5.085E-10  Helicobacter pylori 26695
  6k0w-assembly2_C  TM=6.462E-01  e=1.229E-09  Helicobacter pylori 26695

Sequence (291 aa):
MSATLYAILYGVAQQLEVIRPKFVSKTHEYVLCYARNQVLLDMFYAPISASARKEYRLQDSIGTYREKDFVFQNPSKNENQRYWISCPDGELVRPKDGYIYRYIKKTFDEALKANTIVFKRSERGPLVTKEGMQAHWNIYTNKYLGDGTGAPSSLLGIEDSDNLVGTYNRGVKDLEYLFGKLRIFNNSKPVDLIKFFMRMVGVSDNDVVLDFFSGSATTAEAVMRANAEDGGNRRFILVQLPEECKENTPASQAGYRNICEIGKERIRRVARAIASQTDCTKIVHGGVRGF

InterPro domains:
  IPR002941 DNA methylase N-4/N-6 [PF01555] (22-244)
  IPR029063 S-adenosyl-L-methionine-dependent methyltransferase superfamily [G3DSA:3.40.50.150] (14-251)
  IPR029063 S-adenosyl-L-methionine-dependent methyltransferase superfamily [SSF53335] (23-264)

pLDDT: mean 84.77, std 16.45, range [33.72, 97.88]

Organism: NCBI:txid2838452

Foldseek 3Di:
DDKDKDKDFDDPDDDDDDPDDPPDDDQDGAIDIDTPDPVPADAFKFAAAPVRVVQQPDADPVGTWHWDFQKDFDQDPDCQFFDWDQDPVRFTKGFDHRMGGPDGPVVVVVQVVVVQKDKDFDPDDRMAGPVRHGDRITIIGIDHCVVNIDHDDSDQPPPHPPCQQPGQVQQQQVLCVLVVNQRQDRRGGGLSNLLRVCNRRVVDAQAEAEEQDCQLVSNLLNQLVVCLVPVGHYHYDYHHDFAADDPPGSNVVVPNGGRVSNNVVSLVSSVVVSCVVDDPDRPPPSDDDDD

Radius of gyration: 26.07 Å; Cα contacts (8 Å, |Δi|>4): 444; chains: 1; bounding box: 62×45×75 Å

Secondary structure (DSSP, 8-state):
----EEEEEE--------SS-SS------EEEEEES-GGGPPPP-EEPPHHHHTT--EE-SS-EEEEEESEEE-----GGGS--EE-TTS-EEEEPTTEEESS-HHHHHHHHHTT-EEEEE-SSSSEE-TTSPBPSEEEEEEEE-TTSEEPPPSS-SSS-TT-TT--HHHHHHHHHHHTTS----S-PPPHHHHHHHHHHTT--TT-EEEETT-TTTHHHHHHHHHHHHH----EEEE----PBPPTTSHHHHTT--BHHHHHHHHHHHHHHHHHHHS-TTS---------